Protein AF-0000000087423334 (afdb_homodimer)

pLDDT: mean 93.79, std 11.27, range [44.75, 98.94]

InterPro domains:
  IPR029069 HotDog domain superfamily [SSF54637] (10-144)
  IPR050563 4-hydroxybenzoyl-CoA thioesterase [PTHR31793] (16-144)

Solvent-accessible surface area (backbone atoms only — not comparable to full-atom values): 15686 Å² total; per-residue (Å²): 130,73,49,48,60,64,66,72,40,65,88,28,75,32,71,41,75,44,73,51,54,69,84,48,38,43,98,84,67,24,49,36,75,50,54,55,48,51,50,46,49,54,21,45,50,54,42,26,50,76,34,66,50,60,39,50,90,74,29,87,81,39,50,23,74,42,74,41,30,40,38,39,39,55,70,47,88,48,50,68,80,33,44,34,39,25,23,25,38,75,78,45,53,59,65,37,33,35,30,36,38,30,39,34,27,30,53,78,75,26,43,71,27,31,41,30,41,34,39,32,30,26,29,24,65,80,77,67,42,76,32,65,51,49,66,67,45,54,51,35,46,26,60,62,67,70,48,81,68,120,130,71,47,49,59,64,66,74,39,62,90,27,76,32,73,39,76,44,73,50,54,68,84,48,38,43,98,84,66,23,50,37,76,50,55,55,47,51,52,45,48,54,19,46,50,53,42,24,50,75,35,67,48,60,35,62,87,75,31,86,82,40,50,23,75,42,74,43,30,39,38,38,40,54,70,47,88,48,49,65,82,33,44,35,37,25,25,25,38,76,79,45,52,60,65,37,32,35,30,35,39,31,37,36,27,31,53,79,75,26,44,70,26,30,42,30,40,34,38,34,30,26,28,24,66,81,78,68,42,78,31,66,51,50,66,67,45,53,53,35,46,26,60,62,68,71,47,82,68,120

Radius of gyration: 20.2 Å; Cα contacts (8 Å, |Δi|>4): 647; chains: 2; bounding box: 57×52×42 Å

Foldseek 3Di:
DLAALCRQQVQFLFKDKDWDDQVQADPVQFRDPVVVVVRVVVRVCRLCVQLVQNPVPDDVQLKHKDWPDKDKDFDATHHPGWMKMKGWAWDADDFFKTKIKIWIAIRVVSHTGMIMMIIMGIARNVVGGTGGDDPSSQVSRCVSNVHHHD/DLAALCRQQVQFLFKDKDWDDQVQADPVQFRDPVVVVVRVVVRVCRLCVQLVQVPVPPDVQLKHKDWPDKDKDFDATHHPGWMKMKGWAWDADDFFKTKIKIWIGIRVVSHTGMIMMIIMGIARNVVGGTGGDDPSSQVSRCVSNVHHHD

Nearest PDB structures (foldseek):
  5v10-assembly1_B-2  TM=8.916E-01  e=1.795E-11  Pseudomonas aeruginosa PAO1
  5v10-assembly1_A-2  TM=8.909E-01  e=4.169E-11  Pseudomonas aeruginosa PAO1
  5vpj-assembly2_H  TM=8.786E-01  e=1.994E-10  Actinomadura verrucosospora
  5vpj-assembly2_G  TM=8.758E-01  e=4.106E-10  Actinomadura verrucosospora
  5vpj-assembly2_E  TM=8.549E-01  e=4.106E-10  Actinomadura verrucosospora

Organism: Persicimonas caeni (NCBI:txid2292766)

Secondary structure (DSSP, 8-state):
-PPPHHHHTTT-SEEEEEEPPGGGB-TTSSB-HHHHHHHHHHHHHHHHHHHT--TTTT-TTSEEEEEEEEEEEE-S---SS-EEEEEEEEEEE-SSEEEEEEEEEETTTTEEEEEEEEEEEEEETTTTEE-PPPHHHHHHHHHHHTS---/-PPPHHHHTTT-SEEEEEEPPGGGB-TTSSB-HHHHHHHHHHHHHHHHHHHT----S--TTSEEEEEEEEEEEE-S---SS-EEEEEEEEEEE-SSEEEEEEEEEETTTTEEEEEEEEEEEEEETTTTEE-PPPHHHHHHHHHHHTS---

Sequence (300 aa):
MTDTLQELLADYPVTATFPIAWGDMDAFQHVNNTRYFRYFEDARIAYFDEAGISGVSGMPSGIGPILASTSCRFKAPLTFPDTIAVGARVIELGEDRFTVEHAVASEKLGRIAAIGQALVVSFDYSAQTKAPVPDAWRQAIEKMEGRTFGMTDTLQELLADYPVTATFPIAWGDMDAFQHVNNTRYFRYFEDARIAYFDEAGISGVSGMPSGIGPILASTSCRFKAPLTFPDTIAVGARVIELGEDRFTVEHAVASEKLGRIAAIGQALVVSFDYSAQTKAPVPDAWRQAIEKMEGRTFG

Structure (mmCIF, N/CA/C/O backbone):
data_AF-0000000087423334-model_v1
#
loop_
_entity.id
_entity.type
_entity.pdbx_description
1 polymer 'Acyl-CoA thioesterase'
#
loop_
_atom_site.group_PDB
_atom_site.id
_atom_site.type_symbol
_atom_site.label_atom_id
_atom_site.label_alt_id
_atom_site.label_comp_id
_atom_site.label_asym_id
_atom_site.label_entity_id
_atom_site.label_seq_id
_atom_site.pdbx_PDB_ins_code
_atom_site.Cartn_x
_atom_site.Cartn_y
_atom_site.Cartn_z
_atom_site.occupancy
_atom_site.B_iso_or_equiv
_atom_site.auth_seq_id
_atom_site.auth_comp_id
_atom_site.auth_asym_id
_atom_site.auth_atom_id
_atom_site.pdbx_PDB_model_num
ATOM 1 N N . MET A 1 1 ? 29.5 -11.047 -5.172 1 45.06 1 MET A N 1
ATOM 2 C CA . MET A 1 1 ? 28.734 -11.484 -6.336 1 45.06 1 MET A CA 1
ATOM 3 C C . MET A 1 1 ? 27.281 -11.039 -6.227 1 45.06 1 MET A C 1
ATOM 5 O O . MET A 1 1 ? 26.625 -11.312 -5.227 1 45.06 1 MET A O 1
ATOM 9 N N . THR A 1 2 ? 26.781 -9.953 -6.961 1 62.78 2 THR A N 1
ATOM 10 C CA . THR A 1 2 ? 25.391 -9.523 -6.895 1 62.78 2 THR A CA 1
ATOM 11 C C . THR A 1 2 ? 24.453 -10.672 -7.266 1 62.78 2 THR A C 1
ATOM 13 O O . THR A 1 2 ? 24.656 -11.344 -8.273 1 62.78 2 THR A O 1
ATOM 16 N N . ASP A 1 3 ? 23.625 -11.086 -6.273 1 80.56 3 ASP A N 1
ATOM 17 C CA . ASP A 1 3 ? 22.703 -12.195 -6.531 1 80.56 3 ASP A CA 1
ATOM 18 C C . ASP A 1 3 ? 21.844 -11.922 -7.758 1 80.56 3 ASP A C 1
ATOM 20 O O . ASP A 1 3 ? 21.406 -10.789 -7.977 1 80.56 3 ASP A O 1
ATOM 24 N N . THR A 1 4 ? 21.766 -12.875 -8.633 1 90.5 4 THR A N 1
ATOM 25 C CA . THR A 1 4 ? 20.844 -12.766 -9.75 1 90.5 4 THR A CA 1
ATOM 26 C C . THR A 1 4 ? 19.406 -12.672 -9.25 1 90.5 4 THR A C 1
ATOM 28 O O . THR A 1 4 ? 19.125 -13 -8.094 1 90.5 4 THR A O 1
ATOM 31 N N . LEU A 1 5 ? 18.547 -12.078 -10.07 1 94.19 5 LEU A N 1
ATOM 32 C CA . LEU A 1 5 ? 17.141 -12.023 -9.75 1 94.19 5 LEU A CA 1
ATOM 33 C C . LEU A 1 5 ? 16.594 -13.406 -9.398 1 94.19 5 LEU A C 1
ATOM 35 O O . LEU A 1 5 ? 15.781 -13.547 -8.484 1 94.19 5 LEU A O 1
ATOM 39 N N . GLN A 1 6 ? 17.062 -14.398 -10.188 1 93.25 6 GLN A N 1
ATOM 40 C CA . GLN A 1 6 ? 16.625 -15.773 -9.977 1 93.25 6 GLN A CA 1
ATOM 41 C C . GLN A 1 6 ? 17.031 -16.281 -8.594 1 93.25 6 GLN A C 1
ATOM 43 O O . GLN A 1 6 ? 16.234 -16.922 -7.906 1 93.25 6 GLN A O 1
ATOM 48 N N . GLU A 1 7 ? 18.188 -15.992 -8.234 1 96.25 7 GLU A N 1
ATOM 49 C CA . GLU A 1 7 ? 18.688 -16.422 -6.93 1 96.25 7 GLU A CA 1
ATOM 50 C C . GLU A 1 7 ? 17.938 -15.703 -5.801 1 96.25 7 GLU A C 1
ATOM 52 O O . GLU A 1 7 ? 17.609 -16.328 -4.789 1 96.25 7 GLU A O 1
ATOM 57 N N . LEU A 1 8 ? 17.688 -14.445 -5.973 1 97.44 8 LEU A N 1
ATOM 58 C CA . LEU A 1 8 ? 17.047 -13.625 -4.953 1 97.44 8 LEU A CA 1
ATOM 59 C C . LEU A 1 8 ? 15.609 -14.07 -4.727 1 97.44 8 LEU A C 1
ATOM 61 O O . LEU A 1 8 ? 15.07 -13.914 -3.627 1 97.44 8 LEU A O 1
ATOM 65 N N . LEU A 1 9 ? 15 -14.633 -5.758 1 98.56 9 LEU A N 1
ATOM 66 C CA . LEU A 1 9 ? 13.586 -15 -5.684 1 98.56 9 LEU A CA 1
ATOM 67 C C . LEU A 1 9 ? 13.414 -16.5 -5.844 1 98.56 9 LEU A C 1
ATOM 69 O O . LEU A 1 9 ? 12.383 -16.969 -6.344 1 98.56 9 LEU A O 1
ATOM 73 N N . ALA A 1 10 ? 14.383 -17.266 -5.426 1 97.88 10 ALA A N 1
ATOM 74 C CA . ALA A 1 10 ? 14.406 -18.719 -5.629 1 97.88 10 ALA A CA 1
ATOM 75 C C . ALA A 1 10 ? 13.258 -19.391 -4.883 1 97.88 10 ALA A C 1
ATOM 77 O O . ALA A 1 10 ? 12.766 -20.438 -5.297 1 97.88 10 ALA A O 1
ATOM 78 N N . ASP A 1 11 ? 12.789 -18.766 -3.801 1 98.06 11 ASP A N 1
ATOM 79 C CA . ASP A 1 11 ? 11.781 -19.375 -2.945 1 98.06 11 ASP A CA 1
ATOM 80 C C . ASP A 1 11 ? 10.375 -18.953 -3.355 1 98.06 11 ASP A C 1
ATOM 82 O O . ASP A 1 11 ? 9.398 -19.312 -2.697 1 98.06 11 ASP A O 1
ATOM 86 N N . TYR A 1 12 ? 10.273 -18.234 -4.383 1 98.75 12 TYR A N 1
ATOM 87 C CA . TYR A 1 12 ? 8.977 -17.766 -4.871 1 98.75 12 TYR A CA 1
ATOM 88 C C . TYR A 1 12 ? 8.539 -18.562 -6.098 1 98.75 12 TYR A C 1
ATOM 90 O O . TYR A 1 12 ? 9.188 -18.5 -7.145 1 98.75 12 TYR A O 1
ATOM 98 N N . PRO A 1 13 ? 7.438 -19.203 -6.012 1 98.75 13 PRO A N 1
ATOM 99 C CA . PRO A 1 13 ? 7.02 -20.062 -7.125 1 98.75 13 PRO A CA 1
ATOM 100 C C . PRO A 1 13 ? 6.555 -19.266 -8.336 1 98.75 13 PRO A C 1
ATOM 102 O O . PRO A 1 13 ? 6.5 -19.797 -9.453 1 98.75 13 PRO A O 1
ATOM 105 N N . VAL A 1 14 ? 6.113 -18.016 -8.18 1 98.62 14 VAL A N 1
ATOM 106 C CA . VAL A 1 14 ? 5.699 -17.156 -9.281 1 98.62 14 VAL A CA 1
ATOM 107 C C . VAL A 1 14 ? 6.5 -15.852 -9.25 1 98.62 14 VAL A C 1
ATOM 109 O O . VAL A 1 14 ? 6.699 -15.266 -8.18 1 98.62 14 VAL A O 1
ATOM 112 N N . THR A 1 15 ? 6.984 -15.453 -10.383 1 98.69 15 THR A N 1
ATOM 113 C CA . THR A 1 15 ? 7.695 -14.188 -10.523 1 98.69 15 THR A CA 1
ATOM 114 C C . THR A 1 15 ? 7.223 -13.438 -11.766 1 98.69 15 THR A C 1
ATOM 116 O O . THR A 1 15 ? 6.816 -14.047 -12.75 1 98.69 15 THR A O 1
ATOM 119 N N . ALA A 1 16 ? 7.148 -12.18 -11.672 1 98.38 16 ALA A N 1
ATOM 120 C CA . ALA A 1 16 ? 6.902 -11.273 -12.789 1 98.38 16 ALA A CA 1
ATOM 121 C C . ALA A 1 16 ? 8.031 -10.258 -12.938 1 98.38 16 ALA A C 1
ATOM 123 O O . ALA A 1 16 ? 8.492 -9.68 -11.945 1 98.38 16 ALA A O 1
ATOM 124 N N . THR A 1 17 ? 8.469 -10 -14.156 1 98.19 17 THR A N 1
ATOM 125 C CA . THR A 1 17 ? 9.594 -9.109 -14.406 1 98.19 17 THR A CA 1
ATOM 126 C C . THR A 1 17 ? 9.148 -7.867 -15.172 1 98.19 17 THR A C 1
ATOM 128 O O . THR A 1 17 ? 8.328 -7.961 -16.094 1 98.19 17 THR A O 1
ATOM 131 N N . PHE A 1 18 ? 9.68 -6.742 -14.727 1 96.81 18 PHE A N 1
ATOM 132 C CA . PHE A 1 18 ? 9.289 -5.445 -15.258 1 96.81 18 PHE A CA 1
ATOM 133 C C . PHE A 1 18 ? 10.508 -4.555 -15.477 1 96.81 18 PHE A C 1
ATOM 135 O O . PHE A 1 18 ? 11.398 -4.496 -14.625 1 96.81 18 PHE A O 1
ATOM 142 N N . PRO A 1 19 ? 10.578 -3.822 -16.625 1 98.06 19 PRO A N 1
ATOM 143 C CA . PRO A 1 19 ? 11.461 -2.652 -16.609 1 98.06 19 PRO A CA 1
ATOM 144 C C . PRO A 1 19 ? 10.883 -1.487 -15.805 1 98.06 19 PRO A C 1
ATOM 146 O O . PRO A 1 19 ? 9.672 -1.264 -15.82 1 98.06 19 PRO A O 1
ATOM 149 N N . ILE A 1 20 ? 11.727 -0.744 -15.117 1 98.25 20 ILE A N 1
ATOM 150 C CA . ILE A 1 20 ? 11.266 0.473 -14.453 1 98.25 20 ILE A CA 1
ATOM 151 C C . ILE A 1 20 ? 11.055 1.575 -15.492 1 98.25 20 ILE A C 1
ATOM 153 O O . ILE A 1 20 ? 11.914 1.812 -16.344 1 98.25 20 ILE A O 1
ATOM 157 N N . ALA A 1 21 ? 9.938 2.17 -15.438 1 97.94 21 ALA A N 1
ATOM 158 C CA . ALA A 1 21 ? 9.656 3.314 -16.297 1 97.94 21 ALA A CA 1
ATOM 159 C C . ALA A 1 21 ? 10.18 4.609 -15.688 1 97.94 21 ALA A C 1
ATOM 161 O O . ALA A 1 21 ? 10.031 4.84 -14.484 1 97.94 21 ALA A O 1
ATOM 162 N N . TRP A 1 22 ? 10.711 5.445 -16.516 1 97.25 22 TRP A N 1
ATOM 163 C CA . TRP A 1 22 ? 11.219 6.734 -16.047 1 97.25 22 TRP A CA 1
ATOM 164 C C . TRP A 1 22 ? 10.117 7.531 -15.352 1 97.25 22 TRP A C 1
ATOM 166 O O . TRP A 1 22 ? 10.359 8.164 -14.32 1 97.25 22 TRP A O 1
ATOM 176 N N . GLY A 1 23 ? 8.906 7.484 -15.789 1 97.06 23 GLY A N 1
ATOM 177 C CA . GLY A 1 23 ? 7.77 8.234 -15.281 1 97.06 23 GLY A CA 1
ATOM 178 C C . GLY A 1 23 ? 7.285 7.746 -13.93 1 97.06 23 GLY A C 1
ATOM 179 O O . GLY A 1 23 ? 6.461 8.398 -13.289 1 97.06 23 GLY A O 1
ATOM 180 N N . ASP A 1 24 ? 7.824 6.617 -13.5 1 97.31 24 ASP A N 1
ATOM 181 C CA . ASP A 1 24 ? 7.434 6.086 -12.203 1 97.31 24 ASP A CA 1
ATOM 182 C C . ASP A 1 24 ? 8.211 6.762 -11.078 1 97.31 24 ASP A C 1
ATOM 184 O O . ASP A 1 24 ? 7.875 6.602 -9.898 1 97.31 24 ASP A O 1
ATOM 188 N N . MET A 1 25 ? 9.281 7.465 -11.43 1 97.19 25 MET A N 1
ATOM 189 C CA . MET A 1 25 ? 10.07 8.172 -10.43 1 97.19 25 MET A CA 1
ATOM 190 C C . MET A 1 25 ? 9.391 9.469 -10.008 1 97.19 25 MET A C 1
ATOM 192 O O . MET A 1 25 ? 8.75 10.133 -10.828 1 97.19 25 MET A O 1
ATOM 196 N N . ASP A 1 26 ? 9.516 9.828 -8.773 1 94.88 26 ASP A N 1
ATOM 197 C CA . ASP A 1 26 ? 8.859 11.031 -8.281 1 94.88 26 ASP A CA 1
ATOM 198 C C . ASP A 1 26 ? 9.875 12.133 -7.984 1 94.88 26 ASP A C 1
ATOM 200 O O . ASP A 1 26 ? 11.016 12.07 -8.453 1 94.88 26 ASP A O 1
ATOM 204 N N . ALA A 1 27 ? 9.492 13.195 -7.309 1 88 27 ALA A N 1
ATOM 205 C CA . ALA A 1 27 ? 10.289 14.398 -7.086 1 88 27 ALA A CA 1
ATOM 206 C C . ALA A 1 27 ? 11.539 14.086 -6.273 1 88 27 ALA A C 1
ATOM 208 O O . ALA A 1 27 ? 12.484 14.875 -6.25 1 88 27 ALA A O 1
ATOM 209 N N . PHE A 1 28 ? 11.531 12.852 -5.594 1 86.62 28 PHE A N 1
ATOM 210 C CA . PHE A 1 28 ? 12.711 12.477 -4.816 1 86.62 28 PHE A CA 1
ATOM 211 C C . PHE A 1 28 ? 13.656 11.633 -5.648 1 86.62 28 PHE A C 1
ATOM 213 O O . PHE A 1 28 ? 14.617 11.062 -5.121 1 86.62 28 PHE A O 1
ATOM 220 N N . GLN A 1 29 ? 13.312 11.461 -6.922 1 92.06 29 GLN A N 1
ATOM 221 C CA . GLN A 1 29 ? 14.164 10.82 -7.922 1 92.06 29 GLN A CA 1
ATOM 222 C C . GLN A 1 29 ? 14.266 9.32 -7.676 1 92.06 29 GLN A C 1
ATOM 224 O O . GLN A 1 29 ? 15.305 8.711 -7.934 1 92.06 29 GLN A O 1
ATOM 229 N N . HIS A 1 30 ? 13.266 8.75 -7.059 1 96.94 30 HIS A N 1
ATOM 230 C CA . HIS A 1 30 ? 13.078 7.309 -6.895 1 96.94 30 HIS A CA 1
ATOM 231 C C . HIS A 1 30 ? 11.711 6.867 -7.398 1 96.94 30 HIS A C 1
ATOM 233 O O . HIS A 1 30 ? 10.812 7.695 -7.574 1 96.94 30 HIS A O 1
ATOM 239 N N . VAL A 1 31 ? 11.617 5.578 -7.664 1 98.25 31 VAL A N 1
ATOM 240 C CA . VAL A 1 31 ? 10.289 5.043 -7.945 1 98.25 31 VAL A CA 1
ATOM 241 C C . VAL A 1 31 ? 9.344 5.383 -6.793 1 98.25 31 VAL A C 1
ATOM 243 O O . VAL A 1 31 ? 9.664 5.152 -5.629 1 98.25 31 VAL A O 1
ATOM 246 N N . ASN A 1 32 ? 8.219 5.988 -7.137 1 98.19 32 ASN A N 1
ATOM 247 C CA . ASN A 1 32 ? 7.23 6.355 -6.129 1 98.19 32 ASN A CA 1
ATOM 248 C C . ASN A 1 32 ? 6.719 5.133 -5.379 1 98.19 32 ASN A C 1
ATOM 250 O O . ASN A 1 32 ? 6.484 4.082 -5.977 1 98.19 32 ASN A O 1
ATOM 254 N N . ASN A 1 33 ? 6.5 5.297 -4.117 1 97.88 33 ASN A N 1
ATOM 255 C CA . ASN A 1 33 ? 6.109 4.195 -3.244 1 97.88 33 ASN A CA 1
ATOM 256 C C . ASN A 1 33 ? 4.832 3.518 -3.732 1 97.88 33 ASN A C 1
ATOM 258 O O . ASN A 1 33 ? 4.637 2.32 -3.52 1 97.88 33 ASN A O 1
ATOM 262 N N . THR A 1 34 ? 3.908 4.242 -4.316 1 98.19 34 THR A N 1
ATOM 263 C CA . THR A 1 34 ? 2.629 3.686 -4.746 1 98.19 34 THR A CA 1
ATOM 264 C C . THR A 1 34 ? 2.834 2.66 -5.859 1 98.19 34 THR A C 1
ATOM 266 O O . THR A 1 34 ? 2.025 1.744 -6.02 1 98.19 34 THR A O 1
ATOM 269 N N . ARG A 1 35 ? 3.895 2.785 -6.629 1 98.38 35 ARG A N 1
ATOM 270 C CA . ARG A 1 35 ? 4.148 1.915 -7.773 1 98.38 35 ARG A CA 1
ATOM 271 C C . ARG A 1 35 ? 4.449 0.489 -7.32 1 98.38 35 ARG A C 1
ATOM 273 O O . ARG A 1 35 ? 4.156 -0.469 -8.039 1 98.38 35 ARG A O 1
ATOM 280 N N . TYR A 1 36 ? 5.004 0.323 -6.164 1 98.81 36 TYR A N 1
ATOM 281 C CA . TYR A 1 36 ? 5.332 -0.996 -5.637 1 98.81 36 TYR A CA 1
ATOM 282 C C . TYR A 1 36 ? 4.078 -1.855 -5.5 1 98.81 36 TYR A C 1
ATOM 284 O O . TYR A 1 36 ? 4.129 -3.07 -5.711 1 98.81 36 TYR A O 1
ATOM 292 N N . PHE A 1 37 ? 2.977 -1.23 -5.184 1 98.75 37 PHE A N 1
ATOM 293 C CA . PHE A 1 37 ? 1.74 -1.984 -5.016 1 98.75 37 PHE A CA 1
ATOM 294 C C . PHE A 1 37 ? 1.192 -2.438 -6.363 1 98.75 37 PHE A C 1
ATOM 296 O O . PHE A 1 37 ? 0.527 -3.471 -6.453 1 98.75 37 PHE A O 1
ATOM 303 N N . ARG A 1 38 ? 1.464 -1.662 -7.391 1 98 38 ARG A N 1
ATOM 304 C CA . ARG A 1 38 ? 1.135 -2.139 -8.727 1 98 38 ARG A CA 1
ATOM 305 C C . ARG A 1 38 ? 1.97 -3.359 -9.094 1 98 38 ARG A C 1
ATOM 307 O O . ARG A 1 38 ? 1.455 -4.32 -9.68 1 98 38 ARG A O 1
ATOM 314 N N . TYR A 1 39 ? 3.256 -3.33 -8.742 1 98.69 39 TYR A N 1
ATOM 315 C CA . TYR A 1 39 ? 4.109 -4.492 -8.953 1 98.69 39 TYR A CA 1
ATOM 316 C C . TYR A 1 39 ? 3.572 -5.707 -8.211 1 98.69 39 TYR A C 1
ATOM 318 O O . TYR A 1 39 ? 3.49 -6.805 -8.773 1 98.69 39 TYR A O 1
ATOM 326 N N . PHE A 1 40 ? 3.201 -5.52 -6.945 1 98.75 40 PHE A N 1
ATOM 327 C CA . PHE A 1 40 ? 2.635 -6.598 -6.141 1 98.75 40 PHE A CA 1
ATOM 328 C C . PHE A 1 40 ? 1.382 -7.164 -6.797 1 98.75 40 PHE A C 1
ATOM 330 O O . PHE A 1 40 ? 1.214 -8.383 -6.879 1 98.75 40 PHE A O 1
ATOM 337 N N . GLU A 1 41 ? 0.494 -6.25 -7.215 1 97.88 41 GLU A N 1
ATOM 338 C CA . GLU A 1 41 ? -0.751 -6.672 -7.848 1 97.88 41 GLU A CA 1
ATOM 339 C C . GLU A 1 41 ? -0.479 -7.543 -9.07 1 97.88 41 GLU A C 1
ATOM 341 O O . GLU A 1 41 ? -1.079 -8.609 -9.234 1 97.88 41 GLU A O 1
ATOM 346 N N . ASP A 1 42 ? 0.402 -7.137 -9.906 1 97.25 42 ASP A N 1
ATOM 347 C CA . ASP A 1 42 ? 0.7 -7.883 -11.125 1 97.25 42 ASP A CA 1
ATOM 348 C C . ASP A 1 42 ? 1.241 -9.273 -10.797 1 97.25 42 ASP A C 1
ATOM 350 O O . ASP A 1 42 ? 0.841 -10.266 -11.414 1 97.25 42 ASP A O 1
ATOM 354 N N . ALA A 1 43 ? 2.141 -9.336 -9.812 1 98.25 43 ALA A N 1
ATOM 355 C CA . ALA A 1 43 ? 2.689 -10.625 -9.391 1 98.25 43 ALA A CA 1
ATOM 356 C C . ALA A 1 43 ? 1.608 -11.5 -8.773 1 98.25 43 ALA A C 1
ATOM 358 O O . ALA A 1 43 ? 1.556 -12.703 -9.023 1 98.25 43 ALA A O 1
ATOM 359 N N . ARG A 1 44 ? 0.785 -10.914 -7.945 1 97.69 44 ARG A N 1
ATOM 360 C CA . ARG A 1 44 ? -0.286 -11.648 -7.281 1 97.69 44 ARG A CA 1
ATOM 361 C C . ARG A 1 44 ? -1.291 -12.188 -8.297 1 97.69 44 ARG A C 1
ATOM 363 O O . ARG A 1 44 ? -1.747 -13.328 -8.18 1 97.69 44 ARG A O 1
ATOM 370 N N . ILE A 1 45 ? -1.657 -11.328 -9.289 1 95.38 45 ILE A N 1
ATOM 371 C CA . ILE A 1 45 ? -2.586 -11.758 -10.328 1 95.38 45 ILE A CA 1
ATOM 372 C C . ILE A 1 45 ? -1.974 -12.914 -11.117 1 95.38 45 ILE A C 1
ATOM 374 O O . ILE A 1 45 ? -2.664 -13.883 -11.445 1 95.38 45 ILE A O 1
ATOM 378 N N . ALA A 1 46 ? -0.702 -12.875 -11.438 1 96.69 46 ALA A N 1
ATOM 379 C CA . ALA A 1 46 ? -0.018 -13.984 -12.086 1 96.69 46 ALA A CA 1
ATOM 380 C C . ALA A 1 46 ? -0.105 -15.258 -11.242 1 96.69 46 ALA A C 1
ATOM 382 O O . ALA A 1 46 ? -0.353 -16.344 -11.766 1 96.69 46 ALA A O 1
ATOM 383 N N . TYR A 1 47 ? 0.115 -15.148 -9.961 1 97.81 47 TYR A N 1
ATOM 384 C CA . TYR A 1 47 ? -0.009 -16.281 -9.047 1 97.81 47 TYR A CA 1
ATOM 385 C C . TYR A 1 47 ? -1.42 -16.859 -9.078 1 97.81 47 TYR A C 1
ATOM 387 O O . TYR A 1 47 ? -1.598 -18.062 -9.172 1 97.81 47 TYR A O 1
ATOM 395 N N . PHE A 1 48 ? -2.381 -15.953 -8.984 1 96.12 48 PHE A N 1
ATOM 396 C CA . PHE A 1 48 ? -3.777 -16.375 -9 1 96.12 48 PHE A CA 1
ATOM 397 C C . PHE A 1 48 ? -4.109 -17.109 -10.289 1 96.12 48 PHE A C 1
ATOM 399 O O . PHE A 1 48 ? -4.828 -18.109 -10.266 1 96.12 48 PHE A O 1
ATOM 406 N N . ASP A 1 49 ? -3.641 -16.578 -11.359 1 94 49 ASP A N 1
ATOM 407 C CA . ASP A 1 49 ? -3.877 -17.219 -12.648 1 94 49 ASP A CA 1
ATOM 408 C C . ASP A 1 49 ? -3.34 -18.641 -12.656 1 94 49 ASP A C 1
ATOM 410 O O . ASP A 1 49 ? -4.051 -19.578 -13.039 1 94 49 ASP A O 1
ATOM 414 N N . GLU A 1 50 ? -2.174 -18.828 -12.188 1 95 50 GLU A N 1
ATOM 415 C CA . GLU A 1 50 ? -1.554 -20.141 -12.148 1 95 50 GLU A CA 1
ATOM 416 C C . GLU A 1 50 ? -2.293 -21.078 -11.195 1 95 50 GLU A C 1
ATOM 418 O O . GLU A 1 50 ? -2.369 -22.281 -11.43 1 95 50 GLU A O 1
ATOM 423 N N . ALA A 1 51 ? -2.803 -20.516 -10.164 1 95.19 51 ALA A N 1
ATOM 424 C CA . ALA A 1 51 ? -3.477 -21.312 -9.141 1 95.19 51 ALA A CA 1
ATOM 425 C C . ALA A 1 51 ? -4.941 -21.547 -9.5 1 95.19 51 ALA A C 1
ATOM 427 O O . ALA A 1 51 ? -5.664 -22.234 -8.773 1 95.19 51 ALA A O 1
ATOM 428 N N . GLY A 1 52 ? -5.383 -20.875 -10.523 1 91.25 52 GLY A N 1
ATOM 429 C CA . GLY A 1 52 ? -6.785 -21 -10.891 1 91.25 52 GLY A CA 1
ATOM 430 C C . GLY A 1 52 ? -7.715 -20.203 -10 1 91.25 52 GLY A C 1
ATOM 431 O O . GLY A 1 52 ? -8.875 -20.578 -9.812 1 91.25 52 GLY A O 1
ATOM 432 N N . ILE A 1 53 ? -7.191 -19.234 -9.227 1 89.62 53 ILE A N 1
ATOM 433 C CA . ILE A 1 53 ? -7.969 -18.375 -8.344 1 89.62 53 ILE A CA 1
ATOM 434 C C . ILE A 1 53 ? -8.562 -17.219 -9.141 1 89.62 53 ILE A C 1
ATOM 436 O O . ILE A 1 53 ? -9.609 -16.672 -8.773 1 89.62 53 ILE A O 1
ATOM 440 N N . SER A 1 54 ? -7.887 -16.75 -10.281 1 67.44 54 SER A N 1
ATOM 441 C CA . SER A 1 54 ? -8.219 -15.57 -11.07 1 67.44 54 SER A CA 1
ATOM 442 C C . SER A 1 54 ? -9.703 -15.531 -11.406 1 67.44 54 SER A C 1
ATOM 444 O O . SER A 1 54 ? -10.172 -14.602 -12.078 1 67.44 54 SER A O 1
ATOM 446 N N . GLY A 1 55 ? -10.531 -16.578 -11.148 1 55.78 55 GLY A N 1
ATOM 447 C CA . GLY A 1 55 ? -11.883 -16.547 -11.68 1 55.78 55 GLY A CA 1
ATOM 448 C C . GLY A 1 55 ? -12.734 -15.445 -11.094 1 55.78 55 GLY A C 1
ATOM 449 O O . GLY A 1 55 ? -13.727 -15.711 -10.406 1 55.78 55 GLY A O 1
ATOM 450 N N . VAL A 1 56 ? -12.148 -14.398 -10.578 1 48 56 VAL A N 1
ATOM 451 C CA . VAL A 1 56 ? -13.047 -13.391 -10.023 1 48 56 VAL A CA 1
ATOM 452 C C . VAL A 1 56 ? -14.414 -13.484 -10.695 1 48 56 VAL A C 1
ATOM 454 O O . VAL A 1 56 ? -15.445 -13.508 -10.023 1 48 56 VAL A O 1
ATOM 457 N N . SER A 1 57 ? -14.422 -12.766 -11.914 1 45.59 57 SER A N 1
ATOM 458 C CA . SER A 1 57 ? -15.719 -12.523 -12.547 1 45.59 57 SER A CA 1
ATOM 459 C C . SER A 1 57 ? -16.609 -13.766 -12.469 1 45.59 57 SER A C 1
ATOM 461 O O . SER A 1 57 ? -17.797 -13.664 -12.164 1 45.59 57 SER A O 1
ATOM 463 N N . GLY A 1 58 ? -16.328 -14.836 -13.211 1 46.09 58 GLY A N 1
ATOM 464 C CA . GLY A 1 58 ? -17.188 -15.906 -13.68 1 46.09 58 GLY A CA 1
ATOM 465 C C . GLY A 1 58 ? -17.016 -17.203 -12.906 1 46.09 58 GLY A C 1
ATOM 466 O O . GLY A 1 58 ? -17.203 -18.281 -13.453 1 46.09 58 GLY A O 1
ATOM 467 N N . MET A 1 59 ? -16.484 -17.016 -11.617 1 53.38 59 MET A N 1
ATOM 468 C CA . MET A 1 59 ? -16.312 -18.359 -11.078 1 53.38 59 MET A CA 1
ATOM 469 C C . MET A 1 59 ? -17.656 -19.047 -10.883 1 53.38 59 MET A C 1
ATOM 471 O O . MET A 1 59 ? -18.594 -18.438 -10.352 1 53.38 59 MET A O 1
ATOM 475 N N . PRO A 1 60 ? -17.75 -20.094 -11.445 1 55.09 60 PRO A N 1
ATOM 476 C CA . PRO A 1 60 ? -18.984 -20.859 -11.289 1 55.09 60 PRO A CA 1
ATOM 477 C C . PRO A 1 60 ? -19.453 -20.938 -9.844 1 55.09 60 PRO A C 1
ATOM 479 O O . PRO A 1 60 ? -20.656 -20.953 -9.578 1 55.09 60 PRO A O 1
ATOM 482 N N . SER A 1 61 ? -18.484 -20.984 -8.859 1 62.53 61 SER A N 1
ATOM 483 C CA . SER A 1 61 ? -18.875 -21.203 -7.469 1 62.53 61 SER A CA 1
ATOM 484 C C . SER A 1 61 ? -19.438 -19.938 -6.84 1 62.53 61 SER A C 1
ATOM 486 O O . SER A 1 61 ? -20.062 -20 -5.777 1 62.53 61 SER A O 1
ATOM 488 N N . GLY A 1 62 ? -19.297 -18.859 -7.57 1 82.62 62 GLY A N 1
ATOM 489 C CA . GLY A 1 62 ? -19.703 -17.609 -6.961 1 82.62 62 GLY A CA 1
ATOM 490 C C . GLY A 1 62 ? -18.719 -17.094 -5.938 1 82.62 62 GLY A C 1
ATOM 491 O O . GLY A 1 62 ? -18.891 -15.992 -5.398 1 82.62 62 GLY A O 1
ATOM 492 N N . ILE A 1 63 ? -17.594 -17.969 -5.625 1 90.31 63 ILE A N 1
ATOM 493 C CA . ILE A 1 63 ? -16.609 -17.578 -4.633 1 90.31 63 ILE A CA 1
ATOM 494 C C . ILE A 1 63 ? -15.406 -16.938 -5.332 1 90.31 63 ILE A C 1
ATOM 496 O O . ILE A 1 63 ? -14.906 -17.469 -6.328 1 90.31 63 ILE A O 1
ATOM 500 N N . GLY A 1 64 ? -14.977 -15.719 -4.914 1 92.25 64 GLY A N 1
ATOM 501 C CA . GLY A 1 64 ? -13.805 -15.016 -5.422 1 92.25 64 GLY A CA 1
ATOM 502 C C . GLY A 1 64 ? -12.961 -14.391 -4.332 1 92.25 64 GLY A C 1
ATOM 503 O O . GLY A 1 64 ? -13.344 -14.398 -3.16 1 92.25 64 GLY A O 1
ATOM 504 N N . PRO A 1 65 ? -11.812 -13.977 -4.719 1 93.94 65 PRO A N 1
ATOM 505 C CA . PRO A 1 65 ? -10.914 -13.344 -3.744 1 93.94 65 PRO A CA 1
ATOM 506 C C . PRO A 1 65 ? -11.211 -11.859 -3.549 1 93.94 65 PRO A C 1
ATOM 508 O O . PRO A 1 65 ? -11.578 -11.172 -4.504 1 93.94 65 PRO A O 1
ATOM 511 N N . ILE A 1 66 ? -11.039 -11.359 -2.367 1 94.25 66 ILE A N 1
ATOM 512 C CA . ILE A 1 66 ? -11.039 -9.945 -2.033 1 94.25 66 ILE A CA 1
ATOM 513 C C . ILE A 1 66 ? -9.789 -9.602 -1.236 1 94.25 66 ILE A C 1
ATOM 515 O O . ILE A 1 66 ? -9.383 -10.352 -0.345 1 94.25 66 ILE A O 1
ATOM 519 N N . LEU A 1 67 ? -9.18 -8.555 -1.654 1 97.5 67 LEU A N 1
ATOM 520 C CA . LEU A 1 67 ? -8.031 -8.07 -0.891 1 97.5 67 LEU A CA 1
ATOM 521 C C . LEU A 1 67 ? -8.492 -7.332 0.362 1 97.5 67 LEU A C 1
ATOM 523 O O . LEU A 1 67 ? -9.117 -6.273 0.269 1 97.5 67 LEU A O 1
ATOM 527 N N . ALA A 1 68 ? -8.164 -7.879 1.527 1 98.5 68 ALA A N 1
ATOM 528 C CA . ALA A 1 68 ? -8.594 -7.281 2.789 1 98.5 68 ALA A CA 1
ATOM 529 C C . ALA A 1 68 ? -7.602 -6.223 3.258 1 98.5 68 ALA A C 1
ATOM 531 O O . ALA A 1 68 ? -7.992 -5.227 3.873 1 98.5 68 ALA A O 1
ATOM 532 N N . SER A 1 69 ? -6.355 -6.465 3.051 1 98.88 69 SER A N 1
ATOM 533 C CA . SER A 1 69 ? -5.305 -5.527 3.424 1 98.88 69 SER A CA 1
ATOM 534 C C . SER A 1 69 ? -4.02 -5.797 2.645 1 98.88 69 SER A C 1
ATOM 536 O O . SER A 1 69 ? -3.834 -6.887 2.102 1 98.88 69 SER A O 1
ATOM 538 N N . THR A 1 70 ? -3.195 -4.836 2.553 1 98.88 70 THR A N 1
ATOM 539 C CA . THR A 1 70 ? -1.865 -4.992 1.975 1 98.88 70 THR A CA 1
ATOM 540 C C . THR A 1 70 ? -0.869 -4.051 2.643 1 98.88 70 THR A C 1
ATOM 542 O O . THR A 1 70 ? -1.264 -3.09 3.305 1 98.88 70 THR A O 1
ATOM 545 N N . SER A 1 71 ? 0.415 -4.355 2.516 1 98.94 71 SER A N 1
ATOM 546 C CA . SER A 1 71 ? 1.476 -3.566 3.133 1 98.94 71 SER A CA 1
ATOM 547 C C . SER A 1 71 ? 2.783 -3.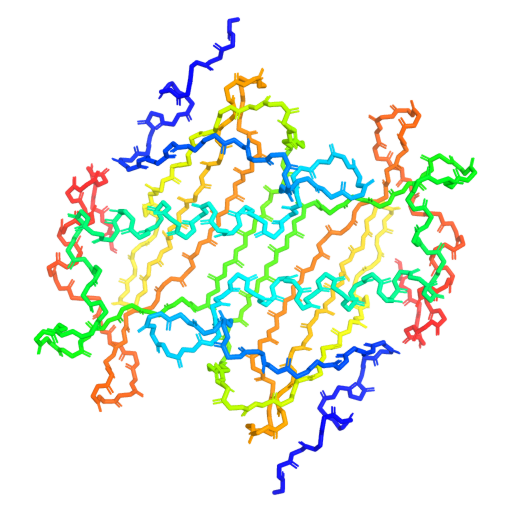695 2.359 1 98.94 71 SER A C 1
ATOM 549 O O . SER A 1 71 ? 2.939 -4.605 1.542 1 98.94 71 SER A O 1
ATOM 551 N N . CYS A 1 72 ? 3.646 -2.801 2.611 1 98.94 72 CYS A N 1
ATOM 552 C CA . CYS A 1 72 ? 4.969 -2.791 1.994 1 98.94 72 CYS A CA 1
ATOM 553 C C . CYS A 1 72 ? 6.012 -2.225 2.949 1 98.94 72 CYS A C 1
ATOM 555 O O . CYS A 1 72 ? 5.797 -1.174 3.557 1 98.94 72 CYS A O 1
ATOM 557 N N . ARG A 1 73 ? 7.062 -2.928 3.172 1 98.94 73 ARG A N 1
ATOM 558 C CA . ARG A 1 73 ? 8.289 -2.424 3.775 1 98.94 73 ARG A CA 1
ATOM 559 C C . ARG A 1 73 ? 9.336 -2.096 2.711 1 98.94 73 ARG A C 1
ATOM 561 O O . ARG A 1 73 ? 9.711 -2.961 1.915 1 98.94 73 ARG A O 1
ATOM 568 N N . PHE A 1 74 ? 9.773 -0.857 2.713 1 98.88 74 PHE A N 1
ATOM 569 C CA . PHE A 1 74 ? 10.75 -0.405 1.734 1 98.88 74 PHE A CA 1
ATOM 570 C C . PHE A 1 74 ? 12.164 -0.559 2.277 1 98.88 74 PHE A C 1
ATOM 572 O O . PHE A 1 74 ? 12.484 -0.04 3.35 1 98.88 74 PHE A O 1
ATOM 579 N N . LYS A 1 75 ? 12.992 -1.226 1.528 1 98.56 75 LYS A N 1
ATOM 580 C CA . LYS A 1 75 ? 14.32 -1.56 2.029 1 98.56 75 LYS A CA 1
ATOM 581 C C . LYS A 1 75 ? 15.398 -0.756 1.307 1 98.56 75 LYS A C 1
ATOM 583 O O . LYS A 1 75 ? 16.438 -0.456 1.882 1 98.56 75 LYS A O 1
ATOM 588 N N . ALA A 1 76 ? 15.227 -0.519 0.027 1 97.75 76 ALA A N 1
ATOM 589 C CA . ALA A 1 76 ? 16.156 0.257 -0.795 1 97.75 76 ALA A CA 1
ATOM 590 C C . ALA A 1 76 ? 15.406 0.992 -1.909 1 97.75 76 ALA A C 1
ATOM 592 O O . ALA A 1 76 ? 14.477 0.448 -2.508 1 97.75 76 ALA A O 1
ATOM 593 N N . PRO A 1 77 ? 15.867 2.197 -2.227 1 97.5 77 PRO A N 1
ATOM 59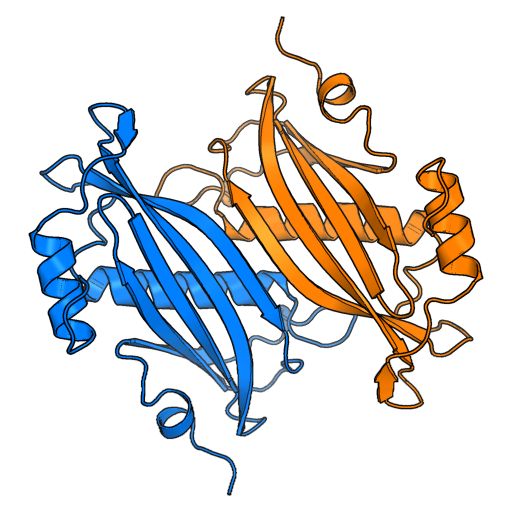4 C CA . PRO A 1 77 ? 15.188 2.941 -3.287 1 97.5 77 PRO A CA 1
ATOM 595 C C . PRO A 1 77 ? 15.453 2.371 -4.68 1 97.5 77 PRO A C 1
ATOM 597 O O . PRO A 1 77 ? 16.578 1.97 -4.977 1 97.5 77 PRO A O 1
ATOM 600 N N . LEU A 1 78 ? 14.43 2.279 -5.512 1 98.44 78 LEU A N 1
ATOM 601 C CA . LEU A 1 78 ? 14.539 1.897 -6.914 1 98.44 78 LEU A CA 1
ATOM 602 C C . LEU A 1 78 ? 14.664 3.127 -7.805 1 98.44 78 LEU A C 1
ATOM 604 O O . LEU A 1 78 ? 14.008 4.145 -7.566 1 98.44 78 LEU A O 1
ATOM 608 N N . THR A 1 79 ? 15.5 3.018 -8.852 1 98.31 79 THR A N 1
ATOM 609 C CA . THR A 1 79 ? 15.68 4.121 -9.781 1 98.31 79 THR A CA 1
ATOM 610 C C . THR A 1 79 ? 15.727 3.613 -11.219 1 98.31 79 THR A C 1
ATOM 612 O O . THR A 1 79 ? 16.078 2.459 -11.469 1 98.31 79 THR A O 1
ATOM 615 N N . PHE A 1 80 ? 15.312 4.496 -12.141 1 98.44 80 PHE A N 1
ATOM 616 C CA . PHE A 1 80 ? 15.492 4.254 -13.562 1 98.44 80 PHE A CA 1
ATOM 617 C C . PHE A 1 80 ? 16.922 4.566 -13.992 1 98.44 80 PHE A C 1
ATOM 619 O O . PHE A 1 80 ? 17.516 5.539 -13.523 1 98.44 80 PHE A O 1
ATOM 626 N N . PRO A 1 81 ? 17.484 3.82 -14.883 1 98 81 PRO A N 1
ATOM 627 C CA . PRO A 1 81 ? 16.938 2.584 -15.445 1 98 81 PRO A CA 1
ATOM 628 C C . PRO A 1 81 ? 17.234 1.362 -14.57 1 98 81 PRO A C 1
ATOM 630 O O . PRO A 1 81 ? 18.25 1.323 -13.875 1 98 81 PRO A O 1
ATOM 633 N N . ASP A 1 82 ? 16.359 0.452 -14.484 1 98.31 82 ASP A N 1
ATOM 634 C CA . ASP A 1 82 ? 16.516 -0.823 -13.789 1 98.31 82 ASP A CA 1
ATOM 635 C C . ASP A 1 82 ? 15.477 -1.838 -14.273 1 98.31 82 ASP A C 1
ATOM 637 O O . ASP A 1 82 ? 14.445 -1.462 -14.836 1 98.31 82 ASP A O 1
ATOM 641 N N . THR A 1 83 ? 15.82 -3.072 -14.211 1 98.5 83 THR A N 1
ATOM 642 C CA . THR A 1 83 ? 14.875 -4.172 -14.32 1 98.5 83 THR A CA 1
ATOM 643 C C . THR A 1 83 ? 14.633 -4.816 -12.961 1 98.5 83 THR A C 1
ATOM 645 O O . THR A 1 83 ? 15.578 -5.094 -12.219 1 98.5 83 THR A O 1
ATOM 648 N N . ILE A 1 84 ? 13.32 -5.023 -12.641 1 98.75 84 ILE A N 1
ATOM 649 C CA . ILE A 1 84 ? 13 -5.66 -11.367 1 98.75 84 ILE A CA 1
ATOM 650 C C . ILE A 1 84 ? 12.195 -6.934 -11.609 1 98.75 84 ILE A C 1
ATOM 652 O O . ILE A 1 84 ? 11.523 -7.062 -12.633 1 98.75 84 ILE A O 1
ATOM 656 N N . ALA A 1 85 ? 12.352 -7.848 -10.711 1 98.88 85 ALA A N 1
ATOM 657 C CA . ALA A 1 85 ? 11.477 -9.016 -10.617 1 98.88 85 ALA A CA 1
ATOM 658 C C . ALA A 1 85 ? 10.727 -9.031 -9.289 1 98.88 85 ALA A C 1
ATOM 660 O O . ALA A 1 85 ? 11.289 -8.711 -8.242 1 98.88 85 ALA A O 1
ATOM 661 N N . VAL A 1 86 ? 9.461 -9.391 -9.367 1 98.94 86 VAL A N 1
ATOM 662 C CA . VAL A 1 86 ? 8.617 -9.445 -8.18 1 98.94 86 VAL A CA 1
ATOM 663 C C . VAL A 1 86 ? 8.117 -10.875 -7.965 1 98.94 86 VAL A C 1
ATOM 665 O O . VAL A 1 86 ? 7.484 -11.453 -8.852 1 98.94 86 VAL A O 1
ATOM 668 N N . GLY A 1 87 ? 8.445 -11.375 -6.777 1 98.94 87 GLY A N 1
ATOM 669 C CA . GLY A 1 87 ? 7.973 -12.695 -6.414 1 98.94 87 GLY A CA 1
ATOM 670 C C . GLY A 1 87 ? 6.672 -12.672 -5.637 1 98.94 87 GLY A C 1
ATOM 671 O O . GLY A 1 87 ? 6.383 -11.711 -4.93 1 98.94 87 GLY A O 1
ATOM 672 N N . ALA A 1 88 ? 5.906 -13.703 -5.785 1 98.88 88 ALA A N 1
ATOM 673 C CA . ALA A 1 88 ? 4.691 -13.938 -5.004 1 98.88 88 ALA A CA 1
ATOM 674 C C . ALA A 1 88 ? 4.656 -15.359 -4.453 1 98.88 88 ALA A C 1
ATOM 676 O O . ALA A 1 88 ? 4.906 -16.328 -5.188 1 98.88 88 ALA A O 1
ATOM 677 N N . ARG A 1 89 ? 4.375 -15.484 -3.201 1 98.88 89 ARG A N 1
ATOM 678 C CA . ARG A 1 89 ? 4.168 -16.781 -2.578 1 98.88 89 ARG A CA 1
ATOM 679 C C . ARG A 1 89 ? 3.146 -16.688 -1.45 1 98.88 89 ARG A C 1
ATOM 681 O O . ARG A 1 89 ? 2.986 -15.641 -0.832 1 98.88 89 ARG A O 1
ATOM 688 N N . VAL A 1 90 ? 2.412 -17.75 -1.222 1 98.88 90 VAL A N 1
ATOM 689 C CA . VAL A 1 90 ? 1.516 -17.828 -0.073 1 98.88 90 VAL A CA 1
ATOM 690 C C . VAL A 1 90 ? 2.291 -18.281 1.161 1 98.88 90 VAL A C 1
ATOM 692 O O . VAL A 1 90 ? 2.998 -19.281 1.119 1 98.88 90 VAL A O 1
ATOM 695 N N . ILE A 1 91 ? 2.119 -17.516 2.258 1 98.88 91 ILE A N 1
ATOM 696 C CA . ILE A 1 91 ? 2.9 -17.844 3.445 1 98.88 91 ILE A CA 1
ATOM 697 C C . ILE A 1 91 ? 1.971 -18.328 4.555 1 98.88 91 ILE A C 1
ATOM 699 O O . ILE A 1 91 ? 2.424 -18.922 5.539 1 98.88 91 ILE A O 1
ATOM 703 N N . GLU A 1 92 ? 0.749 -18.031 4.508 1 98.81 92 GLU A N 1
ATOM 704 C CA . GLU A 1 92 ? -0.3 -18.5 5.41 1 98.81 92 GLU A CA 1
ATOM 705 C C . GLU A 1 92 ? -1.567 -18.875 4.641 1 98.81 92 GLU A C 1
ATOM 707 O O . GLU A 1 92 ? -1.945 -18.172 3.695 1 98.81 92 GLU A O 1
ATOM 712 N N . LEU A 1 93 ? -2.139 -19.922 4.996 1 98.62 93 LEU A N 1
ATOM 713 C CA . LEU A 1 93 ? -3.391 -20.391 4.418 1 98.62 93 LEU A CA 1
ATOM 714 C C . LEU A 1 93 ? -4.355 -20.859 5.508 1 98.62 93 LEU A C 1
ATOM 716 O O . LEU A 1 93 ? -4.125 -21.875 6.152 1 98.62 93 LEU A O 1
ATOM 720 N N . GLY A 1 94 ? -5.359 -20.047 5.746 1 98.19 94 GLY A N 1
ATOM 721 C CA . GLY A 1 94 ? -6.348 -20.328 6.777 1 98.19 94 GLY A CA 1
ATOM 722 C C . GLY A 1 94 ? -7.652 -20.875 6.227 1 98.19 94 GLY A C 1
ATOM 723 O O . GLY A 1 94 ? -7.684 -21.438 5.129 1 98.19 94 GLY A O 1
ATOM 724 N N . GLU A 1 95 ? -8.742 -20.734 7.062 1 98 95 GLU A N 1
ATOM 725 C CA . GLU A 1 95 ? -10.047 -21.281 6.695 1 98 95 GLU A CA 1
ATOM 726 C C . GLU A 1 95 ? -10.695 -20.438 5.594 1 98 95 GLU A C 1
ATOM 728 O O . GLU A 1 95 ? -11.211 -21 4.617 1 98 95 GLU A O 1
ATOM 733 N N . ASP A 1 96 ? -10.641 -19.172 5.758 1 97.94 96 ASP A N 1
ATOM 734 C CA . ASP A 1 96 ? -11.359 -18.328 4.816 1 97.94 96 ASP A CA 1
ATOM 735 C C . ASP A 1 96 ? -10.453 -17.234 4.254 1 97.94 96 ASP A C 1
ATOM 737 O O . ASP A 1 96 ? -10.938 -16.234 3.719 1 97.94 96 ASP A O 1
ATOM 741 N N . ARG A 1 97 ? -9.133 -17.375 4.41 1 98.5 97 ARG A N 1
ATOM 742 C CA . ARG A 1 97 ? -8.195 -16.344 3.977 1 98.5 97 ARG A CA 1
ATOM 743 C C . ARG A 1 97 ? -6.797 -16.938 3.779 1 98.5 97 ARG A C 1
ATOM 745 O O . ARG A 1 97 ? -6.496 -18.016 4.281 1 98.5 97 ARG A O 1
ATOM 752 N N . PHE A 1 98 ? -5.98 -16.203 3.084 1 98.62 98 PHE A N 1
ATOM 753 C CA . PHE A 1 98 ? -4.566 -16.531 2.953 1 98.62 98 PHE A CA 1
ATOM 754 C C . PHE A 1 98 ? -3.73 -15.273 2.748 1 98.62 98 PHE A C 1
ATOM 756 O O . PHE A 1 98 ? -4.246 -14.242 2.309 1 98.62 98 PHE A O 1
ATOM 763 N N . THR A 1 99 ? -2.467 -15.352 3.115 1 98.94 99 THR A N 1
ATOM 764 C CA . THR A 1 99 ? -1.541 -14.234 3.004 1 98.94 99 THR A CA 1
ATOM 765 C C . THR A 1 99 ? -0.527 -14.477 1.89 1 98.94 99 THR A C 1
ATOM 767 O O . THR A 1 99 ? 0.145 -15.508 1.869 1 98.94 99 THR A O 1
ATOM 770 N N . VAL A 1 100 ? -0.435 -13.555 0.985 1 98.88 100 VAL A N 1
ATOM 771 C CA . VAL A 1 100 ? 0.566 -13.578 -0.076 1 98.88 100 VAL A CA 1
ATOM 772 C C . VAL A 1 100 ? 1.721 -12.641 0.282 1 98.88 100 VAL A C 1
ATOM 774 O O . VAL A 1 100 ? 1.504 -11.477 0.613 1 98.88 100 VAL A O 1
ATOM 777 N N . GLU A 1 101 ? 2.904 -13.195 0.259 1 98.94 101 GLU A N 1
ATOM 778 C CA . GLU A 1 101 ? 4.102 -12.375 0.406 1 98.94 101 GLU A CA 1
ATOM 779 C C . GLU A 1 101 ? 4.699 -12.016 -0.954 1 98.94 101 GLU A C 1
ATOM 781 O O . GLU A 1 101 ? 4.773 -12.867 -1.845 1 98.94 101 GLU A O 1
ATOM 786 N N . HIS A 1 102 ? 5.086 -10.773 -1.086 1 98.94 102 HIS A N 1
ATOM 787 C CA . HIS A 1 102 ? 5.766 -10.281 -2.281 1 98.94 102 HIS A CA 1
ATOM 788 C C . HIS A 1 102 ? 7.18 -9.812 -1.958 1 98.94 102 HIS A C 1
ATOM 790 O O . HIS A 1 102 ? 7.426 -9.281 -0.873 1 98.94 102 HIS A O 1
ATOM 796 N N . ALA A 1 103 ? 8.078 -10.008 -2.857 1 98.94 103 ALA A N 1
ATOM 797 C CA . ALA A 1 103 ? 9.43 -9.453 -2.797 1 98.94 103 ALA A CA 1
ATOM 798 C C . ALA A 1 103 ? 9.82 -8.805 -4.125 1 98.94 103 ALA A C 1
ATOM 800 O O . ALA A 1 103 ? 9.641 -9.406 -5.188 1 98.94 103 ALA A O 1
ATOM 801 N N . VAL A 1 104 ? 10.297 -7.598 -4.047 1 98.94 104 VAL A N 1
ATOM 802 C CA . VAL A 1 104 ? 10.797 -6.898 -5.227 1 98.94 104 VAL A CA 1
ATOM 803 C C . VAL A 1 104 ? 12.32 -6.996 -5.277 1 98.94 104 VAL A C 1
ATOM 805 O O . VAL A 1 104 ? 13.008 -6.414 -4.438 1 98.94 104 VAL A O 1
ATOM 808 N N . ALA A 1 105 ? 12.797 -7.645 -6.281 1 98.88 105 ALA A N 1
ATOM 809 C CA . ALA A 1 105 ? 14.242 -7.758 -6.5 1 98.88 105 ALA A CA 1
ATOM 810 C C . ALA A 1 105 ? 14.703 -6.805 -7.598 1 98.88 105 ALA A C 1
ATOM 812 O O . ALA A 1 105 ? 14.078 -6.719 -8.656 1 98.88 105 ALA A O 1
ATOM 813 N N . SER A 1 106 ? 15.727 -6.141 -7.316 1 98.75 106 SER A N 1
ATOM 814 C CA . SER A 1 106 ? 16.312 -5.207 -8.273 1 98.75 106 SER A CA 1
ATOM 815 C C . SER A 1 106 ? 17.531 -5.809 -8.953 1 98.75 106 SER A C 1
ATOM 817 O O . SER A 1 106 ? 18.453 -6.289 -8.281 1 98.75 106 SER A O 1
ATOM 819 N N . GLU A 1 107 ? 17.547 -5.801 -10.219 1 98.38 107 GLU A N 1
ATOM 820 C CA . GLU A 1 107 ? 18.719 -6.254 -10.945 1 98.38 107 GLU A CA 1
ATOM 821 C C . GLU A 1 107 ? 19.906 -5.32 -10.711 1 98.38 107 GLU A C 1
ATOM 823 O O . GLU A 1 107 ? 21.016 -5.781 -10.43 1 98.38 107 GLU A O 1
ATOM 828 N N . LYS A 1 108 ? 19.688 -4.062 -10.852 1 97.5 108 LYS A N 1
ATOM 829 C CA . LYS A 1 108 ? 20.734 -3.045 -10.688 1 97.5 108 LYS A CA 1
ATOM 830 C C . LYS A 1 108 ? 21.359 -3.123 -9.305 1 97.5 108 LYS A C 1
ATOM 832 O O . LYS A 1 108 ? 22.594 -3.072 -9.18 1 97.5 108 LYS A O 1
ATOM 837 N N . LEU A 1 109 ? 20.562 -3.27 -8.289 1 97.38 109 LEU A N 1
ATOM 838 C CA . LEU A 1 109 ? 21.062 -3.262 -6.918 1 97.38 109 LEU A CA 1
ATOM 839 C C . LEU A 1 109 ? 21.578 -4.641 -6.516 1 97.38 109 LEU A C 1
ATOM 841 O O . LEU A 1 109 ? 22.359 -4.762 -5.574 1 97.38 109 LEU A O 1
ATOM 845 N N . GLY A 1 110 ? 21.094 -5.641 -7.176 1 97.81 110 GLY A N 1
ATOM 846 C CA . GLY A 1 110 ? 21.453 -7 -6.812 1 97.81 110 GLY A CA 1
ATOM 847 C C . GLY A 1 110 ? 20.953 -7.406 -5.441 1 97.81 110 GLY A C 1
ATOM 848 O O . GLY A 1 110 ? 21.625 -8.148 -4.719 1 97.81 110 GLY A O 1
ATOM 849 N N . ARG A 1 111 ? 19.781 -6.883 -5.004 1 98.19 111 ARG A N 1
ATOM 850 C CA . ARG A 1 111 ? 19.203 -7.195 -3.699 1 98.19 111 ARG A CA 1
ATOM 851 C C . ARG A 1 111 ? 17.703 -6.957 -3.693 1 98.19 111 ARG A C 1
ATOM 853 O O . ARG A 1 111 ? 17.156 -6.422 -4.656 1 98.19 111 ARG A O 1
ATOM 860 N N . ILE A 1 112 ? 17.047 -7.434 -2.619 1 98.88 112 ILE A N 1
ATOM 861 C CA . ILE A 1 112 ? 15.633 -7.164 -2.4 1 98.88 112 ILE A CA 1
ATOM 862 C C . ILE A 1 112 ? 15.438 -5.699 -2.021 1 98.88 112 ILE A C 1
ATOM 864 O O . ILE A 1 112 ? 16.062 -5.207 -1.077 1 98.88 112 ILE A O 1
ATOM 868 N N . ALA A 1 113 ? 14.547 -5.012 -2.758 1 98.81 113 ALA A N 1
ATOM 869 C CA . ALA A 1 113 ? 14.312 -3.588 -2.537 1 98.81 113 ALA A CA 1
ATOM 870 C C . ALA A 1 113 ? 13.07 -3.367 -1.676 1 98.81 113 ALA A C 1
ATOM 872 O O . ALA A 1 113 ? 12.891 -2.291 -1.102 1 98.81 113 ALA A O 1
ATOM 873 N N . ALA A 1 114 ? 12.195 -4.301 -1.608 1 98.94 114 ALA A N 1
ATOM 874 C CA . ALA A 1 114 ? 10.977 -4.172 -0.82 1 98.94 114 ALA A CA 1
ATOM 875 C C . ALA A 1 114 ? 10.344 -5.535 -0.555 1 98.94 114 ALA A C 1
ATOM 877 O O . ALA A 1 114 ? 10.531 -6.473 -1.333 1 98.94 114 ALA A O 1
ATOM 878 N N . ILE A 1 115 ? 9.617 -5.625 0.518 1 98.94 115 ILE A N 1
ATOM 879 C CA . ILE A 1 115 ? 8.82 -6.793 0.878 1 98.94 115 ILE A CA 1
ATOM 880 C C . ILE A 1 115 ? 7.406 -6.359 1.242 1 98.94 115 ILE A C 1
ATOM 882 O O . ILE A 1 115 ? 7.215 -5.375 1.959 1 98.94 115 ILE A O 1
ATOM 886 N N . GLY A 1 116 ? 6.465 -7.043 0.699 1 98.88 116 GLY A N 1
ATOM 887 C CA . GLY A 1 116 ? 5.074 -6.723 0.979 1 98.88 116 GLY A CA 1
ATOM 888 C C . GLY A 1 116 ? 4.227 -7.945 1.278 1 98.88 116 GLY A C 1
ATOM 889 O O . GLY A 1 116 ? 4.668 -9.078 1.069 1 98.88 116 GLY A O 1
ATOM 890 N N . GLN A 1 117 ? 3.08 -7.676 1.841 1 98.94 117 GLN A N 1
ATOM 891 C CA . GLN A 1 117 ? 2.102 -8.727 2.104 1 98.94 117 GLN A CA 1
ATOM 892 C C . GLN A 1 117 ? 0.699 -8.289 1.691 1 98.94 117 GLN A C 1
ATOM 894 O O . GLN A 1 117 ? 0.383 -7.094 1.717 1 98.94 117 GLN A O 1
ATOM 899 N N . ALA A 1 118 ? -0.066 -9.219 1.294 1 98.88 118 ALA A N 1
ATOM 900 C CA . ALA A 1 118 ? -1.482 -9.062 0.973 1 98.88 118 ALA A CA 1
ATOM 901 C C . ALA A 1 118 ? -2.326 -10.125 1.67 1 98.88 118 ALA A C 1
ATOM 903 O O . ALA A 1 118 ? -2.076 -11.32 1.519 1 98.88 118 ALA A O 1
ATOM 904 N N . LEU A 1 119 ? -3.252 -9.68 2.471 1 98.94 119 LEU A N 1
ATOM 905 C CA . LEU A 1 119 ? -4.238 -10.594 3.035 1 98.94 119 LEU A CA 1
ATOM 906 C C . LEU A 1 119 ? -5.449 -10.719 2.119 1 98.94 119 LEU A C 1
ATOM 908 O O . LEU A 1 119 ? -6.148 -9.734 1.866 1 98.94 119 LEU A O 1
ATOM 912 N N . VAL A 1 120 ? -5.691 -11.898 1.677 1 97.94 120 VAL A N 1
ATOM 913 C CA . VAL A 1 120 ? -6.77 -12.195 0.739 1 97.94 120 VAL A CA 1
ATOM 914 C C . VAL A 1 120 ? -7.844 -13.031 1.433 1 97.94 120 VAL A C 1
ATOM 916 O O . VAL A 1 120 ? -7.535 -14 2.131 1 97.94 120 VAL A O 1
ATOM 919 N N . VAL A 1 121 ? -9.023 -12.648 1.208 1 97.19 121 VAL A N 1
ATOM 920 C CA . VAL A 1 121 ? -10.164 -13.359 1.783 1 97.19 121 VAL A CA 1
ATOM 921 C C . VAL A 1 121 ? -10.984 -14.008 0.671 1 97.19 121 VAL A C 1
ATOM 923 O O . VAL A 1 121 ? -11.242 -13.383 -0.364 1 97.19 121 VAL A O 1
ATOM 926 N N . SER A 1 122 ? -11.289 -15.273 0.885 1 95.56 122 SER A N 1
ATOM 927 C CA . SER A 1 122 ? -12.266 -15.906 0.005 1 95.56 122 SER A CA 1
ATOM 928 C C . SER A 1 122 ? -13.688 -15.445 0.333 1 95.56 122 SER A C 1
ATOM 930 O O . SER A 1 122 ? -14.109 -15.5 1.49 1 95.56 122 SER A O 1
ATOM 932 N N . PHE A 1 123 ? -14.414 -15.047 -0.711 1 94.06 123 PHE A N 1
ATOM 933 C CA . PHE A 1 123 ? -15.68 -14.352 -0.537 1 94.06 123 PHE A CA 1
ATOM 934 C C . PHE A 1 123 ? -16.734 -14.922 -1.471 1 94.06 123 PHE A C 1
ATOM 936 O O . PHE A 1 123 ? -16.484 -15.125 -2.66 1 94.06 123 PHE A O 1
ATOM 943 N N . ASP A 1 124 ? -17.922 -15.242 -0.873 1 92.44 124 ASP A N 1
ATOM 944 C CA . ASP A 1 124 ? -19.094 -15.648 -1.636 1 92.44 124 ASP A CA 1
ATOM 945 C C . ASP A 1 124 ? -19.891 -14.438 -2.092 1 92.44 124 ASP A C 1
ATOM 947 O O . ASP A 1 124 ? -20.656 -13.859 -1.312 1 92.44 124 ASP A O 1
ATOM 951 N N . TYR A 1 125 ? -19.812 -14.094 -3.328 1 88.62 125 TYR A N 1
ATOM 952 C CA . TYR A 1 125 ? -20.422 -12.875 -3.842 1 88.62 125 TYR A CA 1
ATOM 953 C C . TYR A 1 125 ? -21.938 -13.016 -3.91 1 88.62 125 TYR A C 1
ATOM 955 O O . TYR A 1 125 ? -22.672 -12.016 -3.891 1 88.62 125 TYR A O 1
ATOM 963 N N . SER A 1 126 ? -22.422 -14.227 -4.062 1 88.94 126 SER A N 1
ATOM 964 C CA . SER A 1 126 ? -23.859 -14.469 -4.035 1 88.94 126 SER A CA 1
ATOM 965 C C . SER A 1 126 ? -24.422 -14.258 -2.635 1 88.94 126 SER A C 1
ATOM 967 O O . SER A 1 126 ? -25.422 -13.555 -2.465 1 88.94 126 SER A O 1
ATOM 969 N N . ALA A 1 127 ? -23.734 -14.852 -1.652 1 91.38 127 ALA A N 1
ATOM 970 C CA . ALA A 1 127 ? -24.188 -14.766 -0.266 1 91.38 127 ALA A CA 1
ATOM 971 C C . ALA A 1 127 ? -23.688 -13.484 0.395 1 91.38 127 ALA A C 1
ATOM 973 O O . ALA A 1 127 ? -24.141 -13.117 1.479 1 91.38 127 ALA A O 1
ATOM 974 N N . GLN A 1 128 ? -22.766 -12.828 -0.189 1 90.81 128 GLN A N 1
ATOM 975 C CA . GLN A 1 128 ? -22.203 -11.578 0.294 1 90.81 128 GLN A CA 1
ATOM 976 C C . GLN A 1 128 ? -21.594 -11.758 1.682 1 90.81 128 GLN A C 1
ATOM 978 O O . GLN A 1 128 ? -21.875 -10.977 2.594 1 90.81 128 GLN A O 1
ATOM 983 N N . THR A 1 129 ? -20.828 -12.742 1.867 1 94.69 129 THR A N 1
ATOM 984 C CA . THR A 1 129 ? -20.125 -13.055 3.109 1 94.69 129 THR A CA 1
ATOM 985 C C . THR A 1 129 ? -18.844 -13.82 2.826 1 94.69 129 THR A C 1
ATOM 987 O O . THR A 1 129 ? -18.656 -14.359 1.731 1 94.69 129 THR A O 1
ATOM 990 N N . LYS A 1 130 ? -18 -13.906 3.793 1 96.12 130 LYS A N 1
ATOM 991 C CA . LYS A 1 130 ? -16.797 -14.727 3.643 1 96.12 130 LYS A CA 1
ATOM 992 C C . LYS A 1 130 ? -17.141 -16.203 3.484 1 96.12 130 LYS A C 1
ATOM 994 O O . LYS A 1 130 ? -18.219 -16.641 3.904 1 96.12 130 LYS A O 1
ATOM 999 N N . ALA A 1 131 ? -16.312 -16.906 2.93 1 95.19 131 ALA A N 1
ATOM 1000 C CA . ALA A 1 131 ? -16.5 -18.328 2.682 1 95.19 131 ALA A CA 1
ATOM 1001 C C . ALA A 1 131 ? -15.195 -19.094 2.881 1 95.19 131 ALA A C 1
ATOM 1003 O O . ALA A 1 131 ? -14.102 -18.531 2.775 1 95.19 131 ALA A O 1
ATOM 1004 N N . PRO A 1 132 ? -15.312 -20.375 3.158 1 96.38 132 PRO A N 1
ATOM 1005 C CA . PRO A 1 132 ? -14.086 -21.172 3.205 1 96.38 132 PRO A CA 1
ATOM 1006 C C . PRO A 1 132 ? -13.297 -21.109 1.902 1 96.38 132 PRO A C 1
ATOM 1008 O O . PRO A 1 132 ? -13.883 -21.047 0.82 1 96.38 132 PRO A O 1
ATOM 1011 N N . VAL A 1 133 ? -12 -21.109 2.064 1 96 133 VAL A N 1
ATOM 1012 C CA . VAL A 1 133 ? -11.164 -21.234 0.87 1 96 133 VAL A CA 1
ATOM 1013 C C . VAL A 1 133 ? -11.531 -22.5 0.117 1 96 133 VAL A C 1
ATOM 1015 O O . VAL A 1 133 ? -11.477 -23.594 0.68 1 96 133 VAL A O 1
ATOM 1018 N N . PRO A 1 134 ? -11.898 -22.344 -1.185 1 94.06 134 PRO A N 1
ATOM 1019 C CA . PRO A 1 134 ? -12.258 -23.547 -1.94 1 94.06 134 PRO A CA 1
ATOM 1020 C C . PRO A 1 134 ? -11.141 -24.594 -1.946 1 94.06 134 PRO A C 1
ATOM 1022 O O . PRO A 1 134 ? -9.961 -24.234 -2.025 1 94.06 134 PRO A O 1
ATOM 1025 N N . ASP A 1 135 ? -11.539 -25.844 -1.935 1 94.94 135 ASP A N 1
ATOM 1026 C CA . ASP A 1 135 ? -10.578 -26.938 -1.925 1 94.94 135 ASP A CA 1
ATOM 1027 C C . ASP A 1 135 ? -9.641 -26.859 -3.127 1 94.94 135 ASP A C 1
ATOM 1029 O O . ASP A 1 135 ? -8.445 -27.141 -3.008 1 94.94 135 ASP A O 1
ATOM 1033 N N . ALA A 1 136 ? -10.219 -26.5 -4.234 1 93.56 136 ALA A N 1
ATOM 1034 C CA . ALA A 1 136 ? -9.414 -26.406 -5.449 1 93.56 136 ALA A CA 1
ATOM 1035 C C . ALA A 1 136 ? -8.305 -25.359 -5.297 1 93.56 136 ALA A C 1
ATOM 1037 O O . ALA A 1 136 ? -7.188 -25.562 -5.773 1 93.56 136 ALA A O 1
ATOM 1038 N N . TRP A 1 137 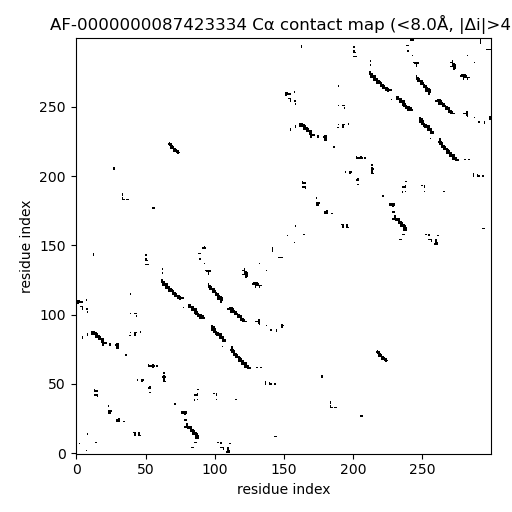? -8.625 -24.219 -4.637 1 95.19 137 TRP A N 1
ATOM 1039 C CA . TRP A 1 137 ? -7.609 -23.188 -4.371 1 95.19 137 TRP A CA 1
ATOM 1040 C C . TRP A 1 137 ? -6.527 -23.734 -3.445 1 95.19 137 TRP A C 1
ATOM 1042 O O . TRP A 1 137 ? -5.332 -23.578 -3.719 1 95.19 137 TRP A O 1
ATOM 1052 N N . ARG A 1 138 ? -6.957 -24.328 -2.379 1 96.81 138 ARG A N 1
ATOM 1053 C CA . ARG A 1 138 ? -6.023 -24.859 -1.389 1 96.81 138 ARG A CA 1
ATOM 1054 C C . ARG A 1 138 ? -5.047 -25.844 -2.025 1 96.81 138 ARG A C 1
ATOM 1056 O O . ARG A 1 138 ? -3.834 -25.734 -1.818 1 96.81 138 ARG A O 1
ATOM 1063 N N . GLN A 1 139 ? -5.57 -26.75 -2.771 1 96.88 139 GLN A N 1
ATOM 1064 C CA . GLN A 1 139 ? -4.742 -27.766 -3.408 1 96.88 139 GLN A CA 1
ATOM 1065 C C . GLN A 1 139 ? -3.752 -27.141 -4.387 1 96.88 139 GLN A C 1
ATOM 1067 O O . GLN A 1 139 ? -2.578 -27.516 -4.418 1 96.88 139 GLN A O 1
ATOM 1072 N N . ALA A 1 140 ? -4.254 -26.188 -5.203 1 97.25 140 ALA A N 1
ATOM 1073 C CA . ALA A 1 140 ? -3.385 -25.516 -6.168 1 97.25 140 ALA A CA 1
ATOM 1074 C C . ALA A 1 140 ? -2.268 -24.766 -5.465 1 97.25 140 ALA A C 1
ATOM 1076 O O . ALA A 1 140 ? -1.11 -24.812 -5.887 1 97.25 140 ALA A O 1
ATOM 1077 N N . ILE A 1 141 ? -2.607 -24.047 -4.426 1 98.06 141 ILE A N 1
ATOM 1078 C CA . ILE A 1 141 ? -1.636 -23.281 -3.658 1 98.06 141 ILE A CA 1
ATOM 1079 C C . ILE A 1 141 ? -0.593 -24.219 -3.055 1 98.06 141 ILE A C 1
ATOM 1081 O O . ILE A 1 141 ? 0.61 -23.969 -3.168 1 98.06 141 ILE A O 1
ATOM 1085 N N . GLU A 1 142 ? -1.042 -25.266 -2.434 1 98.62 142 GLU A N 1
ATOM 1086 C CA . GLU A 1 142 ? -0.123 -26.188 -1.795 1 98.62 142 GLU A CA 1
ATOM 1087 C C . GLU A 1 142 ? 0.807 -26.844 -2.818 1 98.62 142 GLU A C 1
ATOM 1089 O O . GLU A 1 142 ? 1.992 -27.047 -2.545 1 98.62 142 GLU A O 1
ATOM 1094 N N . LYS A 1 143 ? 0.263 -27.172 -3.924 1 98.25 143 LYS A N 1
ATOM 1095 C CA . LYS A 1 143 ? 1.086 -27.719 -4.996 1 98.25 143 LYS A CA 1
ATOM 1096 C C . LYS A 1 143 ? 2.162 -26.734 -5.43 1 98.25 143 LYS A C 1
ATOM 1098 O O . LYS A 1 143 ? 3.334 -27.094 -5.547 1 98.25 143 LYS A O 1
ATOM 1103 N N . MET A 1 144 ? 1.812 -25.5 -5.676 1 98.31 144 MET A N 1
ATOM 1104 C CA . MET A 1 144 ? 2.738 -24.469 -6.133 1 98.31 144 MET A CA 1
ATOM 1105 C C . MET A 1 144 ? 3.793 -24.172 -5.074 1 98.31 144 MET A C 1
ATOM 1107 O O . MET A 1 144 ? 4.953 -23.906 -5.398 1 98.31 144 MET A O 1
ATOM 1111 N N . GLU A 1 145 ? 3.354 -24.203 -3.822 1 98.5 145 GLU A N 1
ATOM 1112 C CA . GLU A 1 145 ? 4.254 -23.875 -2.723 1 98.5 145 GLU A CA 1
ATOM 1113 C C . GLU A 1 145 ? 5.105 -25.078 -2.324 1 98.5 145 GLU A C 1
ATOM 1115 O O . GLU A 1 145 ? 6.098 -24.922 -1.604 1 98.5 145 GLU A O 1
ATOM 1120 N N . GLY A 1 146 ? 4.691 -26.203 -2.76 1 97.81 146 GLY A N 1
ATOM 1121 C CA . GLY A 1 146 ? 5.426 -27.406 -2.422 1 97.81 146 GLY A CA 1
ATOM 1122 C C . GLY A 1 146 ? 5.332 -27.766 -0.952 1 97.81 146 GLY A C 1
ATOM 1123 O O . GLY A 1 146 ? 6.281 -28.312 -0.378 1 97.81 146 GLY A O 1
ATOM 1124 N N . ARG A 1 147 ? 4.262 -27.359 -0.304 1 97.19 147 ARG A N 1
ATOM 1125 C CA . ARG A 1 147 ? 4.051 -27.672 1.106 1 97.19 147 ARG A CA 1
ATOM 1126 C C . ARG A 1 147 ? 2.568 -27.625 1.46 1 97.19 147 ARG A C 1
ATOM 1128 O O . ARG A 1 147 ? 1.761 -27.078 0.701 1 97.19 147 ARG A O 1
ATOM 1135 N N . THR A 1 148 ? 2.156 -28.234 2.57 1 96.56 148 THR A N 1
ATOM 1136 C CA . THR A 1 148 ? 0.795 -28.156 3.092 1 96.56 148 THR A CA 1
ATOM 1137 C C . THR A 1 148 ? 0.708 -27.141 4.227 1 96.56 148 THR A C 1
ATOM 1139 O O . THR A 1 148 ? 1.686 -26.906 4.941 1 96.56 148 THR A O 1
ATOM 1142 N N . PHE A 1 149 ? -0.464 -26.562 4.141 1 94.94 149 PHE A N 1
ATOM 1143 C CA . PHE A 1 149 ? -0.715 -25.609 5.219 1 94.94 149 PHE A CA 1
ATOM 1144 C C . PHE A 1 149 ? -1.65 -26.219 6.262 1 94.94 149 PHE A C 1
ATOM 1146 O O . PHE A 1 149 ? -2.529 -27.016 5.93 1 94.94 149 PHE A O 1
ATOM 1153 N N . GLY A 1 150 ? -1.395 -26.406 7.516 1 82.56 150 GLY A N 1
ATOM 1154 C CA . GLY A 1 150 ? -2.17 -27 8.594 1 82.56 150 GLY A CA 1
ATOM 1155 C C . GLY A 1 150 ? -3.527 -26.344 8.781 1 82.56 150 GLY A C 1
ATOM 1156 O O . GLY A 1 150 ? -3.76 -25.234 8.289 1 82.56 150 GLY A O 1
ATOM 1157 N N . MET B 1 1 ? -28.641 8.508 9.93 1 44.75 1 MET B N 1
ATOM 1158 C CA . MET B 1 1 ? -28.062 9.742 9.414 1 44.75 1 MET B CA 1
ATOM 1159 C C . MET B 1 1 ? -26.656 9.508 8.898 1 44.75 1 MET B C 1
ATOM 1161 O O . MET B 1 1 ? -25.797 8.984 9.617 1 44.75 1 MET B O 1
ATOM 1165 N N . THR B 1 2 ? -26.375 9.43 7.531 1 62.34 2 THR B N 1
ATOM 1166 C CA . THR B 1 2 ? -25.031 9.219 7.008 1 62.34 2 THR B CA 1
ATOM 1167 C C . THR B 1 2 ? -24.078 10.312 7.5 1 62.34 2 THR B C 1
ATOM 1169 O O . THR B 1 2 ? -24.406 11.5 7.422 1 62.34 2 THR B O 1
ATOM 1172 N N . ASP B 1 3 ? -23.047 9.883 8.281 1 80.38 3 ASP B N 1
ATOM 1173 C CA . ASP B 1 3 ? -22.109 10.867 8.82 1 80.38 3 ASP B CA 1
ATOM 1174 C C . ASP B 1 3 ? -21.484 11.695 7.703 1 80.38 3 ASP B C 1
ATOM 1176 O O . ASP B 1 3 ? -21.172 11.164 6.637 1 80.38 3 ASP B O 1
ATOM 1180 N N . THR B 1 4 ? -21.484 12.984 7.875 1 90.69 4 THR B N 1
ATOM 1181 C CA . THR B 1 4 ? -20.766 13.828 6.938 1 90.69 4 THR B CA 1
ATOM 1182 C C . THR B 1 4 ? -19.281 13.492 6.938 1 90.69 4 THR B C 1
ATOM 1184 O O . THR B 1 4 ? -18.781 12.836 7.863 1 90.69 4 THR B O 1
ATOM 1187 N N . LEU B 1 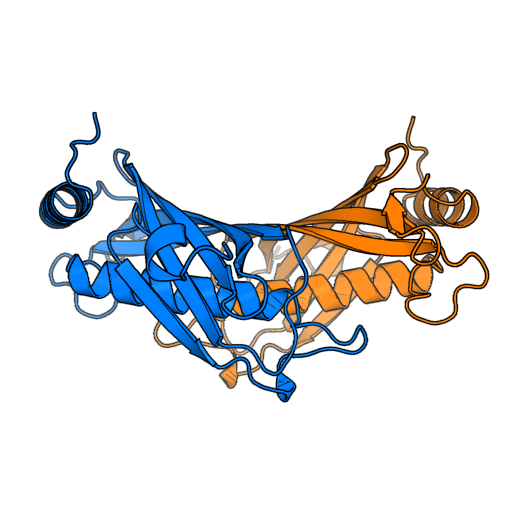5 ? -18.625 13.805 5.84 1 94.19 5 LEU B N 1
ATOM 1188 C CA . LEU B 1 5 ? -17.172 13.633 5.762 1 94.19 5 LEU B CA 1
ATOM 1189 C C . LEU B 1 5 ? -16.484 14.297 6.945 1 94.19 5 LEU B C 1
ATOM 1191 O O . LEU B 1 5 ? -15.523 13.75 7.496 1 94.19 5 LEU B O 1
ATOM 1195 N N . GLN B 1 6 ? -17 15.508 7.297 1 93.25 6 GLN B N 1
ATOM 1196 C CA . GLN B 1 6 ? -16.406 16.25 8.406 1 93.25 6 GLN B CA 1
ATOM 1197 C C . GLN B 1 6 ? -16.547 15.492 9.719 1 93.25 6 GLN B C 1
ATOM 1199 O O . GLN B 1 6 ? -15.602 15.445 10.516 1 93.25 6 GLN B O 1
ATOM 1204 N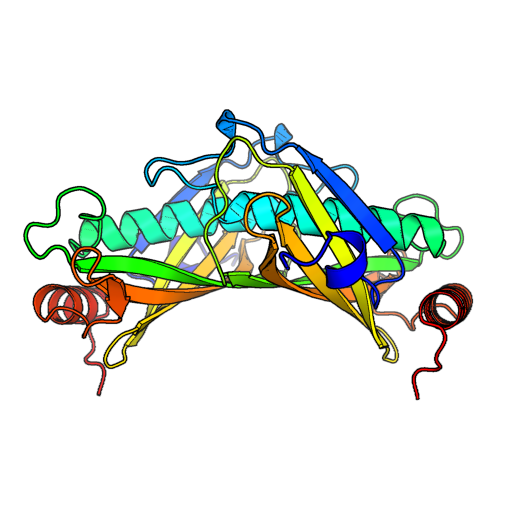 N . GLU B 1 7 ? -17.641 14.945 9.922 1 96.31 7 GLU B N 1
ATOM 1205 C CA . GLU B 1 7 ? -17.891 14.18 11.141 1 96.31 7 GLU B CA 1
ATOM 1206 C C . GLU B 1 7 ? -17.031 12.922 11.18 1 96.31 7 GLU B C 1
ATOM 1208 O O . GLU B 1 7 ? -16.484 12.57 12.227 1 96.31 7 GLU B O 1
ATOM 1213 N N . LEU B 1 8 ? -16.906 12.258 10.07 1 97.44 8 LEU B N 1
ATOM 1214 C CA . LEU B 1 8 ? -16.172 11.008 9.977 1 97.44 8 LEU B CA 1
ATOM 1215 C C . LEU B 1 8 ? -14.68 11.234 10.219 1 97.44 8 LEU B C 1
ATOM 1217 O O . LEU B 1 8 ? -13.977 10.336 10.695 1 97.44 8 LEU B O 1
ATOM 1221 N N . LEU B 1 9 ? -14.203 12.43 9.891 1 98.56 9 LEU B N 1
ATOM 1222 C CA . LEU B 1 9 ? -12.781 12.719 9.984 1 98.56 9 LEU B CA 1
ATOM 1223 C C . LEU B 1 9 ? -12.516 13.82 11.008 1 98.56 9 LEU B C 1
ATOM 1225 O O . LEU B 1 9 ? -11.547 14.578 10.875 1 98.56 9 LEU B O 1
ATOM 1229 N N . ALA B 1 10 ? -13.344 13.93 12 1 97.94 10 ALA B N 1
ATOM 1230 C CA . ALA B 1 10 ? -13.281 15.016 12.984 1 97.94 10 ALA B CA 1
ATOM 1231 C C . ALA B 1 10 ? -11.977 14.969 13.773 1 97.94 10 ALA B C 1
ATOM 1233 O O . ALA B 1 10 ? -11.492 16 14.227 1 97.94 10 ALA B O 1
ATOM 1234 N N . ASP B 1 11 ? -11.383 13.781 13.906 1 98.06 11 ASP B N 1
ATOM 1235 C CA . ASP B 1 11 ? -10.203 13.609 14.75 1 98.06 11 ASP B CA 1
ATOM 1236 C C . ASP B 1 11 ? -8.922 13.758 13.93 1 98.06 11 ASP B C 1
ATOM 1238 O O . ASP B 1 11 ? -7.82 13.562 14.445 1 98.06 11 ASP B O 1
ATOM 1242 N N . TYR B 1 12 ? -9.047 14.078 12.711 1 98.81 12 TYR B N 1
ATOM 1243 C CA . TYR B 1 12 ? -7.898 14.242 11.828 1 98.81 12 TYR B CA 1
ATOM 1244 C C . TYR B 1 12 ? -7.609 15.719 11.586 1 98.81 12 TYR B C 1
ATOM 1246 O O . TYR B 1 12 ? -8.422 16.438 10.992 1 98.81 12 TYR B O 1
ATOM 1254 N N . PRO B 1 13 ? -6.457 16.156 11.961 1 98.75 13 PRO B N 1
ATOM 1255 C CA . PRO B 1 13 ? -6.168 17.594 11.844 1 98.75 13 PRO B CA 1
ATOM 1256 C C . PRO B 1 13 ? -5.973 18.031 10.398 1 98.75 13 PRO B C 1
ATOM 1258 O O . PRO B 1 13 ? -6.059 19.234 10.094 1 98.75 13 PRO B O 1
ATOM 1261 N N . VAL B 1 14 ? -5.609 17.141 9.469 1 98.62 14 VAL B N 1
ATOM 1262 C CA . VAL B 1 14 ? -5.453 17.453 8.055 1 98.62 14 VAL B CA 1
ATOM 1263 C C . VAL B 1 14 ? -6.332 16.531 7.211 1 98.62 14 VAL B C 1
ATOM 1265 O O . VAL B 1 14 ? -6.398 15.328 7.469 1 98.62 14 VAL B O 1
ATOM 1268 N N . THR B 1 15 ? -7.027 17.109 6.285 1 98.69 15 THR B N 1
ATOM 1269 C CA . THR B 1 15 ? -7.848 16.344 5.352 1 98.69 15 THR B CA 1
ATOM 1270 C C . THR B 1 15 ? -7.641 16.828 3.922 1 98.69 15 THR B C 1
ATOM 1272 O O . THR B 1 15 ? -7.348 18.016 3.703 1 98.69 15 THR B O 1
ATOM 1275 N N . ALA B 1 16 ? -7.652 15.961 3.006 1 98.44 16 ALA B N 1
ATOM 1276 C CA . ALA B 1 16 ? -7.66 16.25 1.574 1 98.44 16 ALA B CA 1
ATOM 1277 C C . ALA B 1 16 ? -8.875 15.617 0.897 1 98.44 16 ALA B C 1
ATOM 1279 O O . ALA B 1 16 ? -9.203 14.461 1.158 1 98.44 16 ALA B O 1
ATOM 1280 N N . THR B 1 17 ? -9.531 16.359 0.018 1 98.25 17 THR B N 1
ATOM 1281 C CA . THR B 1 17 ? -10.75 15.883 -0.631 1 98.25 17 THR B CA 1
ATOM 1282 C C . THR B 1 17 ? -10.523 15.688 -2.129 1 98.25 17 THR B C 1
ATOM 1284 O O . THR B 1 17 ? -9.859 16.516 -2.771 1 98.25 17 THR B O 1
ATOM 1287 N N . PHE B 1 18 ? -11.07 14.57 -2.611 1 96.94 18 PHE B N 1
ATOM 1288 C CA . PHE B 1 18 ? -10.875 14.172 -4 1 96.94 18 PHE B CA 1
ATOM 1289 C C . PHE B 1 18 ? -12.18 13.672 -4.609 1 96.94 18 PHE B C 1
ATOM 1291 O O . PHE B 1 18 ? -12.922 12.914 -3.973 1 96.94 18 PHE B O 1
ATOM 1298 N N . PRO B 1 19 ? -12.484 14.078 -5.875 1 98.12 19 PRO B N 1
ATOM 1299 C CA . PRO B 1 19 ? -13.445 13.258 -6.613 1 98.12 19 PRO B CA 1
ATOM 1300 C C . PRO B 1 19 ? -12.836 11.938 -7.098 1 98.12 19 PRO B C 1
ATOM 1302 O O . PRO B 1 19 ? -11.664 11.891 -7.469 1 98.12 19 PRO B O 1
ATOM 1305 N N . ILE B 1 20 ? -13.617 10.867 -7.102 1 98.31 20 ILE B N 1
ATOM 1306 C CA . ILE B 1 20 ? -13.156 9.617 -7.688 1 98.31 20 ILE B CA 1
ATOM 1307 C C . ILE B 1 20 ? -13.203 9.711 -9.211 1 98.31 20 ILE B C 1
ATOM 1309 O O . ILE B 1 20 ? -14.203 10.148 -9.781 1 98.31 20 ILE B O 1
ATOM 1313 N N . ALA B 1 21 ? -12.141 9.367 -9.82 1 98 21 ALA B N 1
ATOM 1314 C CA . ALA B 1 21 ? -12.094 9.305 -11.273 1 98 21 ALA B CA 1
ATOM 1315 C C . ALA B 1 21 ? -12.617 7.969 -11.789 1 98 21 ALA B C 1
ATOM 1317 O O . ALA B 1 21 ? -12.281 6.914 -11.242 1 98 21 ALA B O 1
ATOM 1318 N N . TRP B 1 22 ? -13.352 8.023 -12.852 1 97.31 22 TRP B N 1
ATOM 1319 C CA . TRP B 1 22 ? -13.875 6.805 -13.461 1 97.31 22 TRP B CA 1
ATOM 1320 C C . TRP B 1 22 ? -12.742 5.848 -13.82 1 97.31 22 TRP B C 1
ATOM 1322 O O . TRP B 1 22 ? -12.859 4.637 -13.617 1 97.31 22 TRP B O 1
ATOM 1332 N N . GLY B 1 23 ? -11.617 6.297 -14.258 1 97.06 23 GLY B N 1
ATOM 1333 C CA . GLY B 1 23 ? -10.477 5.52 -14.703 1 97.06 23 GLY B CA 1
ATOM 1334 C C . GLY B 1 23 ? -9.734 4.844 -13.562 1 97.06 23 GLY B C 1
ATOM 1335 O O . GLY B 1 23 ? -8.867 3.998 -13.797 1 97.06 23 GLY B O 1
ATOM 1336 N N . ASP B 1 24 ? -10.102 5.207 -12.344 1 97.31 24 ASP B N 1
ATOM 1337 C CA . ASP B 1 24 ? -9.453 4.59 -11.195 1 97.31 24 ASP B CA 1
ATOM 133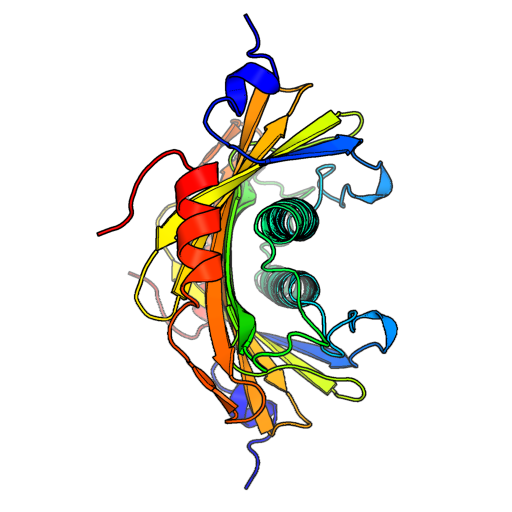8 C C . ASP B 1 24 ? -10.078 3.234 -10.875 1 97.31 24 ASP B C 1
ATOM 1340 O O . ASP B 1 24 ? -9.539 2.469 -10.07 1 97.31 24 ASP B O 1
ATOM 1344 N N . MET B 1 25 ? -11.242 2.951 -11.438 1 97.19 25 MET B N 1
ATOM 1345 C CA . MET B 1 25 ? -11.906 1.671 -11.211 1 97.19 25 MET B CA 1
ATOM 1346 C C . MET B 1 25 ? -11.266 0.57 -12.047 1 97.19 25 MET B C 1
ATOM 1348 O O . MET B 1 25 ? -10.82 0.82 -13.172 1 97.19 25 MET B O 1
ATOM 1352 N N . ASP B 1 26 ? -11.219 -0.601 -11.523 1 94.81 26 ASP B N 1
ATOM 1353 C CA . ASP B 1 26 ? -10.586 -1.706 -12.242 1 94.81 26 ASP B CA 1
ATOM 1354 C C . ASP B 1 26 ? -11.625 -2.715 -12.719 1 94.81 26 ASP B C 1
ATOM 1356 O O . ASP B 1 26 ? -12.812 -2.404 -12.781 1 94.81 26 ASP B O 1
ATOM 1360 N N . ALA B 1 27 ? -11.227 -3.877 -13.172 1 88.19 27 ALA B N 1
ATOM 1361 C CA . ALA B 1 27 ? -12.07 -4.879 -13.82 1 88.19 27 ALA B CA 1
ATOM 1362 C C . ALA B 1 27 ? -13.148 -5.383 -12.867 1 88.19 27 ALA B C 1
ATOM 1364 O O . ALA B 1 27 ? -14.141 -5.977 -13.297 1 88.19 27 ALA B O 1
ATOM 1365 N N . PHE B 1 28 ? -12.938 -5.113 -11.5 1 86.75 28 PHE B N 1
ATOM 1366 C CA . PHE B 1 28 ? -13.938 -5.547 -10.539 1 86.75 28 PHE B CA 1
ATOM 1367 C C . PHE B 1 28 ? -14.945 -4.434 -10.266 1 86.75 28 PHE B C 1
ATOM 1369 O O . PHE B 1 28 ? -15.758 -4.535 -9.344 1 86.75 28 PHE B O 1
ATOM 1376 N N . GLN B 1 29 ? -14.797 -3.338 -10.992 1 92.06 29 GLN B N 1
ATOM 1377 C CA . GLN B 1 29 ? -15.734 -2.223 -10.992 1 92.06 29 GLN B CA 1
ATOM 1378 C C . GLN B 1 29 ? -15.68 -1.454 -9.68 1 92.06 29 GLN B C 1
ATOM 1380 O O . GLN B 1 29 ? -16.703 -0.941 -9.211 1 92.06 29 GLN B O 1
ATOM 1385 N N . HIS B 1 30 ? -14.547 -1.489 -9.023 1 96.94 30 HIS B N 1
ATOM 1386 C CA . HIS B 1 30 ? -14.219 -0.681 -7.852 1 96.94 30 HIS B CA 1
ATOM 1387 C C . HIS B 1 30 ? -12.922 0.091 -8.062 1 96.94 30 HIS B C 1
ATOM 1389 O O . HIS B 1 30 ? -12.125 -0.247 -8.945 1 96.94 30 HIS B O 1
ATOM 1395 N N . VAL B 1 31 ? -12.773 1.135 -7.262 1 98.31 31 VAL B N 1
ATOM 1396 C CA . VAL B 1 31 ? -11.469 1.792 -7.254 1 98.31 31 VAL B CA 1
ATOM 1397 C C . VAL B 1 31 ? -10.375 0.771 -6.949 1 98.31 31 VAL B C 1
ATOM 1399 O O . VAL B 1 31 ? -10.484 0.007 -5.984 1 98.31 31 VAL B O 1
ATOM 1402 N N . ASN B 1 32 ? -9.375 0.729 -7.801 1 98.19 32 ASN B N 1
ATOM 1403 C CA . ASN B 1 32 ? -8.266 -0.196 -7.613 1 98.19 32 ASN B CA 1
ATOM 1404 C C . ASN B 1 32 ? -7.543 0.058 -6.293 1 98.19 32 ASN B C 1
ATOM 1406 O O . ASN B 1 32 ? -7.332 1.21 -5.906 1 98.19 32 ASN B O 1
ATOM 1410 N N . ASN B 1 33 ? -7.129 -0.988 -5.664 1 97.88 33 ASN B N 1
ATOM 1411 C CA . ASN B 1 33 ? -6.516 -0.913 -4.344 1 97.88 33 ASN B CA 1
ATOM 1412 C C . ASN B 1 33 ? -5.289 -0.005 -4.348 1 97.88 33 ASN B C 1
ATOM 1414 O O . ASN B 1 33 ? -4.969 0.62 -3.334 1 97.88 33 ASN B O 1
ATOM 1418 N N . THR B 1 34 ? -4.531 0.044 -5.422 1 98.19 34 THR B N 1
ATOM 1419 C CA . THR B 1 34 ? -3.301 0.828 -5.48 1 98.19 34 THR B CA 1
ATOM 1420 C C . THR B 1 34 ? -3.605 2.318 -5.363 1 98.19 34 THR B C 1
ATOM 1422 O O . THR B 1 34 ? -2.768 3.094 -4.898 1 98.19 34 THR B O 1
ATOM 1425 N N . ARG B 1 35 ? -4.781 2.746 -5.766 1 98.38 35 ARG B N 1
ATOM 1426 C CA . ARG B 1 35 ? -5.156 4.156 -5.777 1 98.38 35 ARG B CA 1
ATOM 1427 C C . ARG B 1 35 ? -5.262 4.707 -4.359 1 98.38 35 ARG B C 1
ATOM 1429 O O . ARG B 1 35 ? -5.02 5.895 -4.129 1 98.38 35 ARG B O 1
ATOM 1436 N N . TYR B 1 36 ? -5.602 3.889 -3.418 1 98.81 36 TYR B N 1
ATOM 1437 C CA . TYR B 1 36 ? -5.734 4.312 -2.029 1 98.81 36 TYR B CA 1
ATOM 1438 C C . TYR B 1 36 ? -4.414 4.859 -1.496 1 98.81 36 TYR B C 1
ATOM 1440 O O . TYR B 1 36 ? -4.402 5.797 -0.696 1 98.81 36 TYR B O 1
ATOM 1448 N N . PHE B 1 37 ? -3.33 4.305 -1.959 1 98.75 37 PHE B N 1
ATOM 1449 C CA . PHE B 1 37 ? -2.027 4.754 -1.482 1 98.75 37 PHE B CA 1
ATOM 1450 C C . PHE B 1 37 ? -1.678 6.117 -2.072 1 98.75 37 PHE B C 1
ATOM 1452 O O . PHE B 1 37 ? -0.958 6.902 -1.451 1 98.75 37 PHE B O 1
ATOM 1459 N N . ARG B 1 38 ? -2.174 6.383 -3.254 1 98.06 38 ARG B N 1
ATOM 1460 C CA . ARG B 1 38 ? -2.035 7.734 -3.785 1 98.06 38 ARG B CA 1
ATOM 1461 C C . ARG B 1 38 ? -2.822 8.734 -2.947 1 98.06 38 ARG B C 1
ATOM 1463 O O . ARG B 1 38 ? -2.338 9.836 -2.668 1 98.06 38 ARG B O 1
ATOM 1470 N N . TYR B 1 39 ? -4.023 8.344 -2.533 1 98.69 39 TYR B N 1
ATOM 1471 C CA . TYR B 1 39 ? -4.812 9.188 -1.641 1 98.69 39 TYR B CA 1
ATOM 1472 C C . TYR B 1 39 ? -4.066 9.445 -0.336 1 98.69 39 TYR B C 1
ATOM 1474 O O . TYR B 1 39 ? -3.998 10.586 0.133 1 98.69 39 TYR B O 1
ATOM 1482 N N . PHE B 1 40 ? -3.508 8.383 0.245 1 98.75 40 PHE B N 1
ATOM 1483 C CA . PHE B 1 40 ? -2.736 8.508 1.477 1 98.75 40 PHE B CA 1
ATOM 1484 C C . PHE B 1 40 ? -1.567 9.469 1.29 1 98.75 40 PHE B C 1
ATOM 1486 O O . PHE B 1 40 ? -1.32 10.328 2.141 1 98.75 40 PHE B O 1
ATOM 1493 N N . GLU B 1 41 ? -0.834 9.273 0.194 1 97.88 41 GLU B N 1
ATOM 1494 C CA . GLU B 1 41 ? 0.319 10.125 -0.085 1 97.88 41 GLU B CA 1
ATOM 1495 C C . GLU B 1 41 ? -0.083 11.594 -0.15 1 97.88 41 GLU B C 1
ATOM 1497 O O . GLU B 1 41 ? 0.564 12.445 0.46 1 97.88 41 GLU B O 1
ATOM 1502 N N . ASP B 1 42 ? -1.12 11.898 -0.841 1 97.31 42 ASP B N 1
ATOM 1503 C CA . ASP B 1 42 ? -1.559 13.281 -0.989 1 97.31 42 ASP B CA 1
ATOM 1504 C C . ASP B 1 42 ? -1.93 13.891 0.363 1 97.31 42 ASP B C 1
ATOM 1506 O O . ASP B 1 42 ? -1.565 15.023 0.66 1 97.31 42 ASP B O 1
ATOM 1510 N N . ALA B 1 43 ? -2.645 13.102 1.179 1 98.25 43 ALA B N 1
ATOM 1511 C CA . ALA B 1 43 ? -3.014 13.578 2.51 1 98.25 43 ALA B CA 1
ATOM 1512 C C . ALA B 1 43 ? -1.779 13.75 3.391 1 98.25 43 ALA B C 1
ATOM 1514 O O . ALA B 1 43 ? -1.676 14.727 4.137 1 98.25 43 ALA B O 1
ATOM 1515 N N . ARG B 1 44 ? -0.878 12.805 3.328 1 97.69 44 ARG B N 1
ATOM 1516 C CA . ARG B 1 44 ? 0.342 12.859 4.125 1 97.69 44 ARG B CA 1
ATOM 1517 C C . ARG B 1 44 ? 1.203 14.055 3.73 1 97.69 44 ARG B C 1
ATOM 1519 O O . ARG B 1 44 ? 1.762 14.734 4.594 1 97.69 44 ARG B O 1
ATOM 1526 N N . ILE B 1 45 ? 1.333 14.289 2.395 1 95.5 45 ILE B N 1
ATOM 1527 C CA . ILE B 1 45 ? 2.107 15.43 1.917 1 95.5 45 ILE B CA 1
ATOM 1528 C C . ILE B 1 45 ? 1.466 16.719 2.398 1 95.5 45 ILE B C 1
ATOM 1530 O O . ILE B 1 45 ? 2.164 17.656 2.812 1 95.5 45 ILE B O 1
ATOM 1534 N N . ALA B 1 46 ? 0.16 16.844 2.377 1 96.75 46 ALA B N 1
ATOM 1535 C CA . ALA B 1 46 ? -0.535 18 2.932 1 96.75 46 ALA B CA 1
ATOM 1536 C C . ALA B 1 46 ? -0.209 18.188 4.41 1 96.75 46 ALA B C 1
ATOM 1538 O O . ALA B 1 46 ? 0.032 19.297 4.867 1 96.75 46 ALA B O 1
ATOM 1539 N N . TYR B 1 47 ? -0.226 17.125 5.172 1 97.88 47 TYR B N 1
ATOM 1540 C CA . TYR B 1 47 ? 0.139 17.156 6.582 1 97.88 47 TYR B CA 1
ATOM 1541 C C . TYR B 1 47 ? 1.564 17.672 6.762 1 97.88 47 TYR B C 1
ATOM 1543 O O . TYR B 1 47 ? 1.819 18.531 7.602 1 97.88 47 TYR B O 1
ATOM 1551 N N . PHE B 1 48 ? 2.453 17.094 5.977 1 96.19 48 PHE B N 1
ATOM 1552 C CA . PHE B 1 48 ? 3.857 17.484 6.047 1 96.19 48 PHE B CA 1
ATOM 1553 C C . PHE B 1 48 ? 4.027 18.969 5.742 1 96.19 48 PHE B C 1
ATOM 1555 O O . PHE B 1 48 ? 4.816 19.656 6.395 1 96.19 48 PHE B O 1
ATOM 1562 N N . ASP B 1 49 ? 3.35 19.391 4.734 1 94.19 49 ASP B N 1
ATOM 1563 C CA . ASP B 1 49 ? 3.416 20.797 4.375 1 94.19 49 ASP B CA 1
ATOM 1564 C C . ASP B 1 49 ? 2.998 21.688 5.543 1 94.19 49 ASP B C 1
ATOM 1566 O O . ASP B 1 49 ? 3.705 22.641 5.895 1 94.19 49 ASP B O 1
ATOM 1570 N N . GLU B 1 50 ? 1.954 21.359 6.172 1 95.06 50 GLU B N 1
ATOM 1571 C CA . GLU B 1 50 ? 1.453 22.141 7.305 1 95.06 50 GLU B CA 1
ATOM 1572 C C . GLU B 1 50 ? 2.412 22.062 8.492 1 95.06 50 GLU B C 1
ATOM 1574 O O . GLU B 1 50 ? 2.543 23.031 9.25 1 95.06 50 GLU B O 1
ATOM 1579 N N . ALA B 1 51 ? 3.035 20.969 8.633 1 95.19 51 ALA B N 1
ATOM 1580 C CA . ALA B 1 51 ? 3.93 20.75 9.766 1 95.19 51 ALA B CA 1
ATOM 1581 C C . ALA B 1 51 ? 5.328 21.281 9.477 1 95.19 51 ALA B C 1
ATOM 1583 O O . ALA B 1 51 ? 6.211 21.234 10.336 1 95.19 51 ALA B O 1
ATOM 1584 N N . GLY B 1 52 ? 5.543 21.672 8.242 1 91.44 52 GLY B N 1
ATOM 1585 C CA . GLY B 1 52 ? 6.867 22.141 7.875 1 91.44 52 GLY B CA 1
ATOM 1586 C C . GLY B 1 52 ? 7.871 21.016 7.684 1 91.44 52 GLY B C 1
ATOM 1587 O O . GLY B 1 52 ? 9.07 21.203 7.898 1 91.44 52 GLY B O 1
ATOM 1588 N N . ILE B 1 53 ? 7.383 19.797 7.504 1 89.69 53 ILE B N 1
ATOM 1589 C CA . ILE B 1 53 ? 8.227 18.641 7.281 1 89.69 53 ILE B CA 1
ATOM 1590 C C . ILE B 1 53 ? 8.594 18.531 5.801 1 89.69 53 ILE B C 1
ATOM 1592 O O . ILE B 1 53 ? 9.633 17.984 5.449 1 89.69 53 ILE B O 1
ATOM 1596 N N . SER B 1 54 ? 7.637 18.875 4.812 1 68.75 54 SER B N 1
ATOM 1597 C CA . SER B 1 54 ? 7.75 18.703 3.365 1 68.75 54 SER B CA 1
ATOM 1598 C C . SER B 1 54 ? 9.117 19.172 2.861 1 68.75 54 SER B C 1
ATOM 1600 O O . SER B 1 54 ? 9.352 19.219 1.653 1 68.75 54 SER B O 1
ATOM 1602 N N . GLY B 1 55 ? 10.125 19.453 3.684 1 55.31 55 GLY B N 1
ATOM 1603 C CA . GLY B 1 55 ? 11.375 19.938 3.141 1 55.31 55 GLY B CA 1
ATOM 1604 C C . GLY B 1 55 ? 12.148 18.891 2.367 1 55.31 55 GLY B C 1
ATOM 1605 O O . GLY B 1 55 ? 13.039 18.234 2.92 1 55.31 55 GLY B O 1
ATOM 1606 N N . VAL B 1 56 ? 11.43 17.969 1.635 1 48.03 56 VAL B N 1
ATOM 1607 C CA . VAL B 1 56 ? 12.344 17.109 0.878 1 48.03 56 VAL B CA 1
ATOM 1608 C C . VAL B 1 56 ? 13.719 17.781 0.797 1 48.03 56 VAL B C 1
ATOM 1610 O O . VAL B 1 56 ? 14.719 17.188 1.215 1 48.03 56 VAL B O 1
ATOM 1613 N N . SER B 1 57 ? 13.859 18.375 -0.53 1 44.75 57 SER B N 1
ATOM 1614 C CA . SER B 1 57 ? 15.117 18.812 -1.131 1 44.75 57 SER B CA 1
ATOM 1615 C C . SER B 1 57 ? 15.977 19.562 -0.121 1 44.75 57 SER B C 1
ATOM 1617 O O . SER B 1 57 ? 17.188 19.312 -0.021 1 44.75 57 SER B O 1
ATOM 1619 N N . GLY B 1 58 ? 15.656 20.828 0.216 1 46.12 58 GLY B N 1
ATOM 1620 C CA . GLY B 1 58 ? 16.547 21.891 0.65 1 46.12 58 G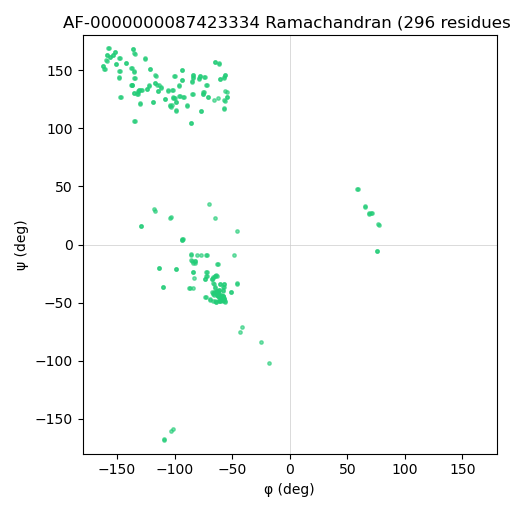LY B CA 1
ATOM 1621 C C . GLY B 1 58 ? 16.5 22.141 2.145 1 46.12 58 GLY B C 1
ATOM 1622 O O . GLY B 1 58 ? 16.625 23.281 2.594 1 46.12 58 GLY B O 1
ATOM 1623 N N . MET B 1 59 ? 16.047 20.969 2.857 1 53.28 59 MET B N 1
ATOM 1624 C CA . MET B 1 59 ? 16.031 21.422 4.242 1 53.28 59 MET B CA 1
ATOM 1625 C C . MET B 1 59 ? 17.438 21.812 4.695 1 53.28 59 MET B C 1
ATOM 1627 O O . MET B 1 59 ? 18.406 21.078 4.422 1 53.28 59 MET B O 1
ATOM 1631 N N . PRO B 1 60 ? 17.516 22.906 5.152 1 55.09 60 PRO B N 1
ATOM 1632 C CA . PRO B 1 60 ? 18.812 23.375 5.648 1 55.09 60 PRO B CA 1
ATOM 1633 C C . PRO B 1 60 ? 19.531 22.328 6.516 1 55.09 60 PRO B C 1
ATOM 1635 O O . PRO B 1 60 ? 20.75 22.219 6.48 1 55.09 60 PRO B O 1
ATOM 1638 N N . SER B 1 61 ? 18.719 21.5 7.277 1 63 61 SER B N 1
ATOM 1639 C CA . SER B 1 61 ? 19.344 20.609 8.234 1 63 61 SER B CA 1
ATOM 1640 C C . SER B 1 61 ? 19.891 19.359 7.551 1 63 61 SER B C 1
ATOM 1642 O O . SER B 1 61 ? 20.688 18.609 8.133 1 63 61 SER B O 1
ATOM 1644 N N . GLY B 1 62 ? 19.531 19.234 6.289 1 82.38 62 GLY B N 1
ATOM 1645 C CA . GLY B 1 62 ? 19.922 18 5.633 1 82.38 62 GLY B CA 1
ATOM 1646 C C . GLY B 1 62 ? 19.078 16.797 6.039 1 82.38 62 GLY B C 1
ATOM 1647 O O . GLY B 1 62 ? 19.25 15.703 5.508 1 82.38 62 GLY B O 1
ATOM 1648 N N . ILE B 1 63 ? 18.109 17.031 7.09 1 90.44 63 ILE B N 1
ATOM 1649 C CA . ILE B 1 63 ? 17.266 15.945 7.574 1 90.44 63 ILE B CA 1
ATOM 1650 C C . ILE B 1 63 ? 15.922 15.969 6.855 1 90.44 63 ILE B C 1
ATOM 1652 O O . ILE B 1 63 ? 15.297 17.031 6.727 1 90.44 63 ILE B O 1
ATOM 1656 N N . GLY B 1 64 ? 15.477 14.836 6.262 1 92.38 64 GLY B N 1
ATOM 1657 C CA . GLY B 1 64 ? 14.195 14.68 5.605 1 92.38 64 GLY B CA 1
ATOM 1658 C C . GLY B 1 64 ? 13.492 13.375 5.957 1 92.38 64 GLY B C 1
ATOM 1659 O O . GLY B 1 64 ? 14.07 12.523 6.641 1 92.38 64 GLY B O 1
ATOM 1660 N N . PRO B 1 65 ? 12.266 13.312 5.59 1 93.94 65 PRO B N 1
ATOM 1661 C CA . PRO B 1 65 ? 11.508 12.094 5.867 1 93.94 65 PRO B CA 1
ATOM 1662 C C . PRO B 1 65 ? 11.711 11.016 4.809 1 93.94 65 PRO B C 1
ATOM 1664 O O . PRO B 1 65 ? 11.867 11.328 3.623 1 93.94 65 PRO B O 1
ATOM 1667 N N . ILE B 1 66 ? 11.695 9.781 5.199 1 94.25 66 ILE B N 1
ATOM 1668 C CA . ILE B 1 66 ? 11.641 8.617 4.32 1 94.25 66 ILE B CA 1
ATOM 1669 C C . ILE B 1 66 ? 10.516 7.684 4.77 1 94.25 66 ILE B C 1
ATOM 1671 O O . ILE B 1 66 ? 10.336 7.453 5.969 1 94.25 66 ILE B O 1
ATOM 1675 N N . LEU B 1 67 ? 9.766 7.277 3.818 1 97.5 67 LEU B N 1
ATOM 1676 C CA . LEU B 1 67 ? 8.734 6.297 4.117 1 97.5 67 LEU B CA 1
ATOM 1677 C C . LEU B 1 67 ? 9.328 4.902 4.262 1 97.5 67 LEU B C 1
ATOM 1679 O O . LEU B 1 67 ? 9.844 4.336 3.293 1 97.5 67 LEU B O 1
ATOM 1683 N N . ALA B 1 68 ? 9.258 4.34 5.457 1 98.5 68 ALA B N 1
ATOM 1684 C CA . ALA B 1 68 ? 9.836 3.025 5.723 1 98.5 68 ALA B CA 1
ATOM 1685 C C . ALA B 1 68 ? 8.859 1.91 5.379 1 98.5 68 ALA B C 1
ATOM 1687 O O . ALA B 1 68 ? 9.266 0.829 4.945 1 98.5 68 ALA B O 1
ATOM 1688 N N . SER B 1 69 ? 7.617 2.135 5.648 1 98.88 69 SER B N 1
ATOM 1689 C CA . SER B 1 69 ? 6.57 1.165 5.344 1 98.88 69 SER B CA 1
ATOM 1690 C C . SER B 1 69 ? 5.199 1.833 5.27 1 98.88 69 SER B C 1
ATOM 1692 O O . SER B 1 69 ? 5.012 2.936 5.793 1 98.88 69 SER B O 1
ATOM 1694 N N . THR B 1 70 ? 4.301 1.227 4.613 1 98.88 70 THR B N 1
ATOM 1695 C CA . THR B 1 70 ? 2.912 1.665 4.594 1 98.88 70 THR B CA 1
ATOM 1696 C C . THR B 1 70 ? 1.97 0.472 4.457 1 98.88 70 THR B C 1
ATOM 1698 O O . THR B 1 70 ? 2.395 -0.621 4.078 1 98.88 70 THR B O 1
ATOM 1701 N N . SER B 1 71 ? 0.705 0.669 4.824 1 98.94 71 SER B N 1
ATOM 1702 C CA . SER B 1 71 ? -0.297 -0.392 4.785 1 98.94 71 SER B CA 1
ATOM 1703 C C . SER B 1 71 ? -1.7 0.178 4.609 1 98.94 71 SER B C 1
ATOM 1705 O O . SER B 1 71 ? -1.919 1.375 4.812 1 98.94 71 SER B O 1
ATOM 1707 N N . CYS B 1 72 ? -2.58 -0.657 4.23 1 98.94 72 CYS B N 1
ATOM 1708 C CA . CYS B 1 72 ? -3.982 -0.298 4.055 1 98.94 72 CYS B CA 1
ATOM 1709 C C . CYS B 1 72 ? -4.895 -1.473 4.395 1 98.94 72 CYS B C 1
ATOM 1711 O O . CYS B 1 72 ? -4.664 -2.594 3.939 1 98.94 72 CYS B O 1
ATOM 1713 N N . ARG B 1 73 ? -5.836 -1.268 5.25 1 98.94 73 ARG B N 1
ATOM 1714 C CA . ARG B 1 73 ? -6.98 -2.15 5.449 1 98.94 73 ARG B CA 1
ATOM 1715 C C . ARG B 1 73 ? -8.211 -1.635 4.707 1 98.94 73 ARG B C 1
ATOM 1717 O O . ARG B 1 73 ? -8.648 -0.506 4.934 1 98.94 73 ARG B O 1
ATOM 1724 N N . PHE B 1 74 ? -8.734 -2.471 3.836 1 98.88 74 PHE B N 1
ATOM 1725 C CA . PHE B 1 74 ? -9.898 -2.096 3.041 1 98.88 74 PHE B CA 1
ATOM 1726 C C . PHE B 1 74 ? -11.188 -2.52 3.734 1 98.88 74 PHE B C 1
ATOM 1728 O O . PHE B 1 74 ? -11.359 -3.691 4.074 1 98.88 74 PHE B O 1
ATOM 1735 N N . LYS B 1 75 ? -12.078 -1.583 3.898 1 98.56 75 LYS B N 1
ATOM 1736 C CA . LYS B 1 75 ? -13.273 -1.851 4.688 1 98.56 75 LYS B CA 1
ATOM 1737 C C . LYS B 1 75 ? -14.516 -1.901 3.805 1 98.56 75 LYS B C 1
ATOM 1739 O O . LYS B 1 75 ? -15.477 -2.613 4.113 1 98.56 75 LYS B O 1
ATOM 1744 N N . ALA B 1 76 ? -14.57 -1.066 2.797 1 97.75 76 ALA B N 1
ATOM 1745 C CA . ALA B 1 76 ? -15.68 -1.011 1.847 1 97.75 76 ALA B CA 1
ATOM 1746 C C . ALA B 1 76 ? -15.195 -0.583 0.465 1 97.75 76 ALA B C 1
ATOM 1748 O O . ALA B 1 76 ? -14.336 0.296 0.346 1 97.75 76 ALA B O 1
ATOM 1749 N N . PRO B 1 77 ? -15.789 -1.159 -0.578 1 97.5 77 PRO B N 1
ATOM 1750 C CA . PRO B 1 77 ? -15.359 -0.78 -1.924 1 97.5 77 PRO B CA 1
ATOM 1751 C C . PRO B 1 77 ? -15.812 0.624 -2.318 1 97.5 77 PRO B C 1
ATOM 1753 O O . PRO B 1 77 ? -16.938 1.02 -2.01 1 97.5 77 PRO B O 1
ATOM 1756 N N . LEU B 1 78 ? -14.93 1.407 -2.943 1 98.5 78 LEU B N 1
ATOM 1757 C CA . LEU B 1 78 ? -15.242 2.715 -3.512 1 98.5 78 LEU B CA 1
ATOM 1758 C C . LEU B 1 78 ? -15.609 2.594 -4.984 1 98.5 78 LEU B C 1
ATOM 1760 O O . LEU B 1 78 ? -15 1.811 -5.719 1 98.5 78 LEU B O 1
ATOM 1764 N N . THR B 1 79 ? -16.594 3.383 -5.418 1 98.31 79 THR B N 1
ATOM 1765 C CA . THR B 1 79 ? -17.016 3.373 -6.812 1 98.31 79 THR B CA 1
ATOM 1766 C C . THR B 1 79 ? -17.25 4.793 -7.32 1 98.31 79 THR B C 1
ATOM 1768 O O . THR B 1 79 ? -17.547 5.695 -6.531 1 98.31 79 THR B O 1
ATOM 1771 N N . PHE B 1 80 ? -17.062 4.961 -8.625 1 98.44 80 PHE B N 1
ATOM 1772 C CA . PHE B 1 80 ? -17.453 6.191 -9.305 1 98.44 80 PHE B CA 1
ATOM 1773 C C . PHE B 1 80 ? -18.953 6.207 -9.578 1 98.44 80 PHE B C 1
ATOM 1775 O O . PHE B 1 80 ? -19.547 5.176 -9.922 1 98.44 80 PHE B O 1
ATOM 1782 N N . PRO B 1 81 ? -19.609 7.316 -9.477 1 98.06 81 PRO B N 1
ATOM 1783 C CA . PRO B 1 81 ? -19.062 8.586 -8.977 1 98.06 81 PRO B CA 1
ATOM 1784 C C . PRO B 1 81 ? -19.109 8.68 -7.449 1 98.06 81 PRO B C 1
ATOM 1786 O O . PRO B 1 81 ? -19.984 8.094 -6.812 1 98.06 81 PRO B O 1
ATOM 1789 N N . ASP B 1 82 ? -18.156 9.258 -6.844 1 98.31 82 ASP B N 1
ATOM 1790 C CA . ASP B 1 82 ? -18.094 9.539 -5.414 1 98.31 82 ASP B CA 1
ATOM 1791 C C . ASP B 1 82 ? -17.078 10.633 -5.113 1 98.31 82 ASP B C 1
ATOM 1793 O O . ASP B 1 82 ? -16.188 10.898 -5.926 1 98.31 82 ASP B O 1
ATOM 1797 N N . THR B 1 83 ? -17.312 11.359 -4.078 1 98.5 83 THR B N 1
ATOM 1798 C CA . THR B 1 83 ? -16.312 12.219 -3.469 1 98.5 83 THR B CA 1
ATOM 1799 C C . THR B 1 83 ? -15.797 11.617 -2.162 1 98.5 83 THR B C 1
ATOM 1801 O O . THR B 1 83 ? -16.594 11.164 -1.332 1 98.5 83 THR B O 1
ATOM 1804 N N . ILE B 1 84 ? -14.445 11.609 -2.021 1 98.75 84 ILE B N 1
ATOM 1805 C CA . ILE B 1 84 ? -13.875 11.07 -0.792 1 98.75 84 ILE B CA 1
ATOM 1806 C C . ILE B 1 84 ? -13.023 12.141 -0.107 1 98.75 84 ILE B C 1
ATOM 1808 O O . ILE B 1 84 ? -12.516 13.055 -0.763 1 98.75 84 ILE B O 1
ATOM 1812 N N . ALA B 1 85 ? -12.953 12.039 1.181 1 98.88 85 ALA B N 1
ATOM 1813 C CA . ALA B 1 85 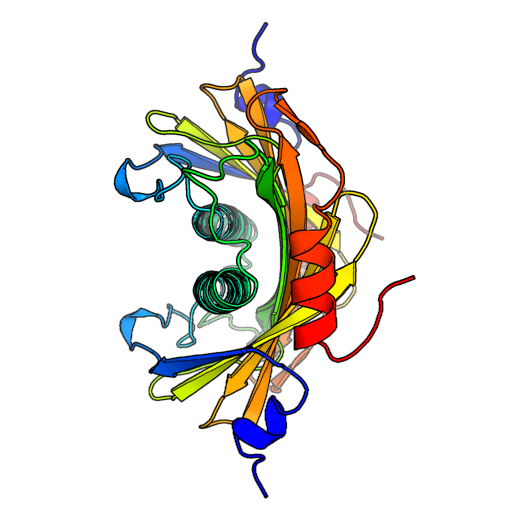? -11.992 12.789 1.981 1 98.88 85 ALA B CA 1
ATOM 1814 C C . ALA B 1 85 ? -11.031 11.844 2.701 1 98.88 85 ALA B C 1
ATOM 1816 O O . ALA B 1 85 ? -11.438 10.797 3.209 1 98.88 85 ALA B O 1
ATOM 1817 N N . VAL B 1 86 ? -9.773 12.234 2.715 1 98.94 86 VAL B N 1
ATOM 1818 C CA . VAL B 1 86 ? -8.742 11.422 3.363 1 98.94 86 VAL B CA 1
ATOM 1819 C C . VAL B 1 86 ? -8.102 12.219 4.504 1 98.94 86 VAL B C 1
ATOM 1821 O O . VAL B 1 86 ? -7.586 13.312 4.289 1 98.94 86 VAL B O 1
ATOM 1824 N N . GLY B 1 87 ? -8.18 11.617 5.676 1 98.94 87 GLY B N 1
ATOM 1825 C CA . GLY B 1 87 ? -7.559 12.234 6.84 1 98.94 87 GLY B CA 1
ATOM 1826 C C . GLY B 1 87 ? -6.148 11.727 7.09 1 98.94 87 GLY B C 1
ATOM 1827 O O . GLY B 1 87 ? -5.82 10.586 6.758 1 98.94 87 GLY B O 1
ATOM 1828 N N . ALA B 1 88 ? -5.344 12.562 7.656 1 98.88 88 ALA B N 1
ATOM 1829 C CA . ALA B 1 88 ? -4.004 12.211 8.125 1 98.88 88 ALA B CA 1
ATOM 1830 C C . ALA B 1 88 ? -3.77 12.711 9.547 1 98.88 88 ALA B C 1
ATOM 1832 O O . ALA B 1 88 ? -4.062 13.867 9.859 1 98.88 88 ALA B O 1
ATOM 1833 N N . ARG B 1 89 ? -3.27 11.859 10.375 1 98.88 89 ARG B N 1
ATOM 1834 C CA . ARG B 1 89 ? -2.859 12.242 11.719 1 98.88 89 ARG B CA 1
ATOM 1835 C C . ARG B 1 89 ? -1.672 11.406 12.188 1 98.88 89 ARG B C 1
ATOM 1837 O O . ARG B 1 89 ? -1.492 10.273 11.742 1 98.88 89 ARG B O 1
ATOM 1844 N N . VAL B 1 90 ? -0.834 11.969 13.016 1 98.88 90 VAL B N 1
ATOM 1845 C CA . VAL B 1 90 ? 0.246 11.211 13.641 1 98.88 90 VAL B CA 1
ATOM 1846 C C . VAL B 1 90 ? -0.275 10.508 14.891 1 98.88 90 VAL B C 1
ATOM 1848 O O . VAL B 1 90 ? -0.895 11.133 15.758 1 98.88 90 VAL B O 1
ATOM 1851 N N . ILE B 1 91 ? 0.017 9.188 14.969 1 98.88 91 ILE B N 1
ATOM 1852 C CA . ILE B 1 91 ? -0.525 8.43 16.094 1 98.88 91 ILE B CA 1
ATOM 1853 C C . ILE B 1 91 ? 0.612 7.973 17 1 98.88 91 ILE B C 1
ATOM 1855 O O . ILE B 1 91 ? 0.378 7.566 18.141 1 98.88 91 ILE B O 1
ATOM 1859 N N . GLU B 1 92 ? 1.781 7.918 16.547 1 98.81 92 GLU B N 1
ATOM 1860 C CA . GLU B 1 92 ? 3 7.617 17.297 1 98.81 92 GLU B CA 1
ATOM 1861 C C . GLU B 1 92 ? 4.145 8.531 16.875 1 98.81 92 GLU B C 1
ATOM 1863 O O . GLU B 1 92 ? 4.305 8.836 15.695 1 98.81 92 GLU B O 1
ATOM 1868 N N . LEU B 1 93 ? 4.848 8.984 17.812 1 98.62 93 LEU B N 1
ATOM 1869 C CA . LEU B 1 93 ? 6.02 9.828 17.609 1 98.62 93 LEU B CA 1
ATOM 1870 C C . LEU B 1 93 ? 7.184 9.367 18.469 1 98.62 93 LEU B C 1
ATOM 1872 O O . LEU B 1 93 ? 7.141 9.508 19.703 1 98.62 93 LEU B O 1
ATOM 1876 N N . GLY B 1 94 ? 8.148 8.758 17.844 1 98.19 94 GLY B N 1
ATOM 1877 C CA . GLY B 1 94 ? 9.312 8.227 18.531 1 98.19 94 GLY B CA 1
ATOM 1878 C C . GLY B 1 94 ? 10.547 9.094 18.375 1 98.19 94 GLY B C 1
ATOM 1879 O O . GLY B 1 94 ? 10.438 10.297 18.109 1 98.19 94 GLY B O 1
ATOM 1880 N N . GLU B 1 95 ? 11.742 8.461 18.625 1 97.94 95 GLU B N 1
ATOM 1881 C CA . GLU B 1 95 ? 13 9.188 18.594 1 97.94 95 GLU B CA 1
ATOM 1882 C C . GLU B 1 95 ? 13.398 9.547 17.156 1 97.94 95 GLU B C 1
ATOM 1884 O O . GLU B 1 95 ? 13.781 10.688 16.875 1 97.94 95 GLU B O 1
ATOM 1889 N N . ASP B 1 96 ? 13.266 8.602 16.297 1 97.94 96 ASP B N 1
ATOM 1890 C CA . ASP B 1 96 ? 13.758 8.828 14.938 1 97.94 96 ASP B CA 1
ATOM 1891 C C . ASP B 1 96 ? 12.688 8.484 13.906 1 97.94 96 ASP B C 1
ATOM 1893 O O . ASP B 1 96 ? 12.992 8.281 12.734 1 97.94 96 ASP B O 1
ATOM 1897 N N . ARG B 1 97 ? 11.422 8.359 14.344 1 98.5 97 ARG B N 1
ATOM 1898 C CA . ARG B 1 97 ? 10.344 7.949 13.453 1 98.5 97 ARG B CA 1
ATOM 1899 C C . ARG B 1 97 ? 8.984 8.367 14.008 1 98.5 97 ARG B C 1
ATOM 1901 O O . ARG B 1 97 ? 8.859 8.664 15.195 1 98.5 97 ARG B O 1
ATOM 1908 N N . PHE B 1 98 ? 8.016 8.352 13.133 1 98.62 98 PHE B N 1
ATOM 1909 C CA . PHE B 1 98 ? 6.629 8.555 13.539 1 98.62 98 PHE B CA 1
ATOM 1910 C C . PHE B 1 98 ? 5.676 7.836 12.594 1 98.62 98 PHE B C 1
ATOM 1912 O O . PHE B 1 98 ? 6.031 7.547 11.445 1 98.62 98 PHE B O 1
ATOM 1919 N N . THR B 1 99 ? 4.492 7.512 13.102 1 98.94 99 THR B N 1
ATOM 1920 C CA . THR B 1 99 ? 3.477 6.797 12.336 1 98.94 99 THR B CA 1
ATOM 1921 C C . THR B 1 99 ? 2.314 7.723 11.984 1 98.94 99 THR B C 1
ATOM 1923 O O . THR B 1 99 ? 1.729 8.352 12.875 1 98.94 99 THR B O 1
ATOM 1926 N N . VAL B 1 100 ? 2.004 7.816 10.734 1 98.88 100 VAL B N 1
ATOM 1927 C CA . VAL B 1 100 ? 0.845 8.562 10.25 1 98.88 100 VAL B CA 1
ATOM 1928 C C . VAL B 1 100 ? -0.302 7.594 9.961 1 98.88 100 VAL B C 1
ATOM 1930 O O . VAL B 1 100 ? -0.123 6.605 9.242 1 98.88 100 VAL B O 1
ATOM 1933 N N . GLU B 1 101 ? -1.43 7.871 10.562 1 98.94 101 GLU B N 1
ATOM 1934 C CA . GLU B 1 101 ? -2.646 7.137 10.227 1 98.94 101 GLU B CA 1
ATOM 1935 C C . GLU B 1 101 ? -3.488 7.895 9.203 1 98.94 101 GLU B C 1
ATOM 1937 O O . GLU B 1 101 ? -3.641 9.109 9.297 1 98.94 101 GLU B O 1
ATOM 1942 N N . HIS B 1 102 ? -3.994 7.164 8.242 1 98.94 102 HIS B N 1
ATOM 1943 C CA . HIS B 1 102 ? -4.898 7.707 7.234 1 98.94 102 HIS B CA 1
ATOM 1944 C C . HIS B 1 102 ? -6.27 7.047 7.312 1 98.94 102 HIS B C 1
ATOM 1946 O O . HIS B 1 102 ? -6.379 5.863 7.637 1 98.94 102 HIS B O 1
ATOM 1952 N N . ALA B 1 103 ? -7.289 7.785 7.043 1 98.94 103 ALA B N 1
ATOM 1953 C CA . ALA B 1 103 ? -8.648 7.281 6.879 1 98.94 103 ALA B CA 1
ATOM 1954 C C . ALA B 1 103 ? -9.297 7.848 5.617 1 98.94 103 ALA B C 1
ATOM 1956 O O . ALA B 1 103 ? -9.25 9.055 5.379 1 98.94 103 ALA B O 1
ATOM 1957 N N . VAL B 1 104 ? -9.852 6.965 4.82 1 98.94 104 VAL B N 1
ATOM 1958 C CA . VAL B 1 104 ? -10.594 7.375 3.633 1 98.94 104 VAL B CA 1
ATOM 1959 C C . VAL B 1 104 ? -12.094 7.363 3.926 1 98.94 104 VAL B C 1
ATOM 1961 O O . VAL B 1 104 ? -12.68 6.297 4.125 1 98.94 104 VAL B O 1
ATOM 1964 N N . ALA B 1 105 ? -12.672 8.516 3.887 1 98.88 105 ALA B N 1
ATOM 1965 C CA . ALA B 1 105 ? -14.117 8.641 4.074 1 98.88 105 ALA B CA 1
ATOM 1966 C C . ALA B 1 105 ? -14.828 8.828 2.738 1 98.88 105 ALA B C 1
ATOM 1968 O O . ALA B 1 105 ? -14.406 9.633 1.907 1 98.88 105 ALA B O 1
ATOM 1969 N N . SER B 1 106 ? -15.852 8.094 2.568 1 98.75 106 SER B N 1
ATOM 1970 C CA . SER B 1 106 ? -16.656 8.172 1.356 1 98.75 106 SER B CA 1
ATOM 1971 C C . SER B 1 106 ? -17.922 8.984 1.592 1 98.75 106 SER B C 1
ATOM 1973 O O . SER B 1 106 ? -18.672 8.711 2.527 1 98.75 106 SER B O 1
ATOM 1975 N N . GLU B 1 107 ? -18.125 9.953 0.791 1 98.38 107 GLU B N 1
ATOM 1976 C CA . GLU B 1 107 ? -19.375 10.711 0.875 1 98.38 107 GLU B CA 1
ATOM 1977 C C . GLU B 1 107 ? -20.578 9.836 0.514 1 98.38 107 GLU B C 1
ATOM 1979 O O . GLU B 1 107 ? -21.594 9.836 1.222 1 98.38 107 GLU B O 1
ATOM 1984 N N . LYS B 1 108 ? -20.484 9.141 -0.571 1 97.56 108 LYS B N 1
ATOM 1985 C CA . LYS B 1 108 ? -21.562 8.289 -1.075 1 97.56 108 LYS B CA 1
ATOM 1986 C C . LYS B 1 108 ? -21.953 7.23 -0.046 1 97.56 108 LYS B C 1
ATOM 1988 O O . LYS B 1 108 ? -23.141 7.004 0.199 1 97.56 108 LYS B O 1
ATOM 1993 N N . LEU B 1 109 ? -20.984 6.613 0.566 1 97.44 109 LEU B N 1
ATOM 1994 C CA . LEU B 1 109 ? -21.25 5.523 1.501 1 97.44 109 LEU B CA 1
ATOM 1995 C C . LEU B 1 109 ? -21.578 6.062 2.887 1 97.44 109 LEU B C 1
ATOM 1997 O O . LEU B 1 109 ? -22.188 5.363 3.699 1 97.44 109 LEU B O 1
ATOM 2001 N N . GLY B 1 110 ? -21.125 7.254 3.166 1 97.81 110 GLY B N 1
ATOM 2002 C CA . GLY B 1 110 ? -21.312 7.82 4.492 1 97.81 110 GLY B CA 1
ATOM 2003 C C . GLY B 1 110 ? -20.562 7.07 5.574 1 97.81 110 GLY B C 1
ATOM 2004 O O . GLY B 1 110 ? -21.062 6.934 6.699 1 97.81 110 GLY B O 1
ATOM 2005 N N . ARG B 1 111 ? -19.375 6.508 5.25 1 98.25 111 ARG B N 1
ATOM 2006 C CA . ARG B 1 111 ? -18.578 5.754 6.211 1 98.25 111 ARG B CA 1
ATOM 2007 C C . ARG B 1 111 ? -17.109 5.715 5.781 1 98.25 111 ARG B C 1
ATOM 2009 O O . ARG B 1 111 ? -16.766 6.148 4.68 1 98.25 111 ARG B O 1
ATOM 2016 N N . ILE B 1 112 ? -16.266 5.25 6.715 1 98.88 112 ILE B N 1
ATOM 2017 C CA . ILE B 1 112 ? -14.859 5.016 6.41 1 98.88 112 ILE B CA 1
ATOM 2018 C C . ILE B 1 112 ? -14.719 3.801 5.5 1 98.88 112 ILE B C 1
ATOM 2020 O O . ILE B 1 112 ? -15.219 2.719 5.816 1 98.88 112 ILE B O 1
ATOM 2024 N N . ALA B 1 113 ? -14.016 3.992 4.371 1 98.81 113 ALA B N 1
ATOM 2025 C CA . ALA B 1 113 ? -13.859 2.926 3.383 1 98.81 113 ALA B CA 1
ATOM 2026 C C . ALA B 1 113 ? -12.508 2.227 3.549 1 98.81 113 ALA B C 1
ATOM 2028 O O . ALA B 1 113 ? -12.32 1.111 3.057 1 98.81 113 ALA B O 1
ATOM 2029 N N . ALA B 1 114 ? -11.57 2.84 4.152 1 98.94 114 ALA B N 1
ATOM 2030 C CA . ALA B 1 114 ? -10.25 2.252 4.344 1 98.94 114 ALA B CA 1
ATOM 2031 C C . ALA B 1 114 ? -9.484 2.975 5.445 1 98.94 114 ALA B C 1
ATOM 2033 O O . ALA B 1 114 ? -9.719 4.156 5.707 1 98.94 114 ALA B O 1
ATOM 2034 N N . ILE B 1 115 ? -8.578 2.273 6.07 1 98.94 115 ILE B N 1
ATOM 2035 C CA . ILE B 1 115 ? -7.652 2.811 7.059 1 98.94 115 ILE B CA 1
ATOM 2036 C C . ILE B 1 115 ? -6.23 2.365 6.723 1 98.94 115 ILE B C 1
ATOM 2038 O O . ILE B 1 115 ? -6 1.202 6.387 1 98.94 115 ILE B O 1
ATOM 2042 N N . GLY B 1 116 ? -5.336 3.293 6.758 1 98.88 116 GLY B N 1
ATOM 2043 C CA . GLY B 1 116 ? -3.945 2.982 6.457 1 98.88 116 GLY B CA 1
ATOM 2044 C C . GLY B 1 116 ? -2.971 3.607 7.434 1 98.88 116 GLY B C 1
ATOM 2045 O O . GLY B 1 116 ? -3.352 4.453 8.242 1 98.88 116 GLY B O 1
ATOM 2046 N N . GLN B 1 117 ? -1.767 3.102 7.383 1 98.94 117 GLN B N 1
ATOM 2047 C CA . GLN B 1 117 ? -0.68 3.654 8.188 1 98.94 117 GLN B CA 1
ATOM 2048 C C . GLN B 1 117 ? 0.596 3.795 7.363 1 98.94 117 GLN B C 1
ATOM 2050 O O . GLN B 1 117 ? 0.818 3.037 6.418 1 98.94 117 GLN B O 1
ATOM 2055 N N . ALA B 1 118 ? 1.355 4.754 7.691 1 98.88 118 ALA B N 1
ATOM 2056 C CA . ALA B 1 118 ? 2.682 5.004 7.133 1 98.88 118 ALA B CA 1
ATOM 2057 C C . ALA B 1 118 ? 3.709 5.223 8.242 1 98.88 118 ALA B C 1
ATOM 2059 O O . ALA B 1 118 ? 3.531 6.086 9.102 1 98.88 118 ALA B O 1
ATOM 2060 N N . LEU B 1 119 ? 4.715 4.406 8.25 1 98.94 119 LEU B N 1
ATOM 2061 C CA . LEU B 1 119 ? 5.852 4.641 9.133 1 98.94 119 LEU B CA 1
ATOM 2062 C C . LEU B 1 119 ? 6.902 5.512 8.453 1 98.94 119 LEU B C 1
ATOM 2064 O O . LEU B 1 119 ? 7.469 5.125 7.43 1 98.94 119 LEU B O 1
ATOM 2068 N N . VAL B 1 120 ? 7.16 6.625 9.031 1 97.94 120 VAL B N 1
ATOM 2069 C CA . VAL B 1 120 ? 8.086 7.609 8.484 1 97.94 120 VAL B CA 1
ATOM 2070 C C . VAL B 1 120 ? 9.32 7.703 9.375 1 97.94 120 VAL B C 1
ATOM 2072 O O . VAL B 1 120 ? 9.211 7.781 10.602 1 97.94 120 VAL B O 1
ATOM 2075 N N . VAL B 1 121 ? 10.422 7.723 8.742 1 97.19 121 VAL B N 1
ATOM 2076 C CA . VAL B 1 121 ? 11.695 7.832 9.461 1 97.19 121 VAL B CA 1
ATOM 2077 C C . VAL B 1 121 ? 12.359 9.164 9.117 1 97.19 121 VAL B C 1
ATOM 2079 O O . VAL B 1 121 ? 12.391 9.57 7.953 1 97.19 121 VAL B O 1
ATOM 2082 N N . SER B 1 122 ? 12.797 9.844 10.164 1 95.69 122 SER B N 1
ATOM 2083 C CA . SER B 1 122 ? 13.664 10.992 9.93 1 95.69 122 SER B CA 1
ATOM 2084 C C . SER B 1 122 ? 15.07 10.555 9.547 1 95.69 122 SER B C 1
ATOM 2086 O O . SER B 1 122 ? 15.68 9.742 10.234 1 95.69 122 SER B O 1
ATOM 2088 N N . PHE B 1 123 ? 15.578 11.148 8.477 1 94.12 123 PHE B N 1
ATOM 2089 C CA . PHE B 1 123 ? 16.812 10.672 7.844 1 94.12 123 PHE B CA 1
ATOM 2090 C C . PHE B 1 123 ? 17.734 11.828 7.512 1 94.12 123 PHE B C 1
ATOM 2092 O O . PHE B 1 123 ? 17.297 12.844 6.965 1 94.12 123 PHE B O 1
ATOM 2099 N N . ASP B 1 124 ? 19.016 11.68 7.934 1 92.56 124 ASP B N 1
ATOM 2100 C CA . ASP B 1 124 ? 20.062 12.609 7.566 1 92.56 124 ASP B CA 1
ATOM 2101 C C . ASP B 1 124 ? 20.688 12.242 6.219 1 92.56 124 ASP B C 1
ATOM 2103 O O . ASP B 1 124 ? 21.516 11.336 6.141 1 92.56 124 ASP B O 1
ATOM 2107 N N . TYR B 1 125 ? 20.359 12.953 5.191 1 88.69 125 TYR B N 1
ATOM 2108 C CA . TYR B 1 125 ? 20.781 12.609 3.84 1 88.69 125 TYR B CA 1
ATOM 2109 C C . TYR B 1 125 ? 22.266 12.875 3.648 1 88.69 125 TYR B C 1
ATOM 2111 O O . TYR B 1 125 ? 22.906 12.273 2.779 1 88.69 125 TYR B O 1
ATOM 2119 N N . SER B 1 126 ? 22.812 13.805 4.398 1 89.19 126 SER B N 1
ATOM 2120 C CA . SER B 1 126 ? 24.25 14.047 4.355 1 89.19 126 SER B CA 1
ATOM 2121 C C . SER B 1 126 ? 25.031 12.891 4.977 1 89.19 126 SER B C 1
ATOM 2123 O O . SER B 1 126 ? 25.984 12.391 4.379 1 89.19 126 SER B O 1
ATOM 2125 N N . ALA B 1 127 ? 24.562 12.469 6.16 1 91.5 127 ALA B N 1
ATOM 2126 C CA . ALA B 1 127 ? 25.234 11.391 6.887 1 91.5 127 ALA B CA 1
ATOM 2127 C C . ALA B 1 127 ? 24.75 10.023 6.414 1 91.5 127 ALA B C 1
ATOM 2129 O O . ALA B 1 127 ? 25.359 8.992 6.734 1 91.5 127 ALA B O 1
ATOM 2130 N N . GLN B 1 128 ? 23.703 9.977 5.699 1 90.75 128 GLN B N 1
ATOM 2131 C CA . GLN B 1 128 ? 23.125 8.758 5.148 1 90.75 128 GLN B CA 1
ATOM 2132 C C . GLN B 1 128 ? 22.766 7.766 6.254 1 90.75 128 GLN B C 1
ATOM 2134 O O . GLN B 1 128 ? 23.141 6.594 6.188 1 90.75 128 GLN B O 1
ATOM 2139 N N . THR B 1 129 ? 22.125 8.203 7.25 1 94.75 129 THR B N 1
ATOM 2140 C CA . THR B 1 129 ? 21.688 7.406 8.383 1 94.75 129 THR B CA 1
ATOM 2141 C C . THR B 1 129 ? 20.422 8.016 9.008 1 94.75 129 THR B C 1
ATOM 2143 O O . THR B 1 129 ? 20.109 9.172 8.758 1 94.75 129 THR B O 1
ATOM 2146 N N . LYS B 1 130 ? 19.781 7.27 9.82 1 96.19 130 LYS B N 1
ATOM 2147 C CA . LYS B 1 130 ? 18.625 7.812 10.555 1 96.19 130 LYS B CA 1
ATOM 2148 C C . LYS B 1 130 ? 19.062 8.922 11.508 1 96.19 130 LYS B C 1
ATOM 2150 O O . LYS B 1 130 ? 20.219 8.969 11.922 1 96.19 130 LYS B O 1
ATOM 2155 N N . ALA B 1 131 ? 18.203 9.734 11.836 1 95.19 131 ALA B N 1
ATOM 2156 C CA . ALA B 1 131 ? 18.453 10.859 12.734 1 95.19 131 ALA B CA 1
ATOM 2157 C C . ALA B 1 131 ? 17.266 11.102 13.664 1 95.19 131 ALA B C 1
ATOM 2159 O O . ALA B 1 131 ? 16.141 10.727 13.344 1 95.19 131 ALA B O 1
ATOM 2160 N N . PRO B 1 132 ? 17.531 11.719 14.781 1 96.44 132 PRO B N 1
ATOM 2161 C CA . PRO B 1 132 ? 16.391 12.094 15.625 1 96.44 132 PRO B CA 1
ATOM 2162 C C . PRO B 1 132 ? 15.391 12.984 14.891 1 96.44 132 PRO B C 1
ATOM 2164 O O . PRO B 1 132 ? 15.781 13.812 14.062 1 96.44 132 PRO B O 1
ATOM 2167 N N . VAL B 1 133 ? 14.148 12.75 15.219 1 96.06 133 VAL B N 1
ATOM 2168 C CA . VAL B 1 133 ? 13.141 13.672 14.703 1 96.06 133 VAL B CA 1
ATOM 2169 C C . VAL B 1 133 ? 13.477 15.102 15.141 1 96.06 133 VAL B C 1
ATOM 2171 O O . VAL B 1 133 ? 13.602 15.375 16.344 1 96.06 133 VAL B O 1
ATOM 2174 N N . PRO B 1 134 ? 13.602 16.016 14.141 1 94.19 134 PRO B N 1
ATOM 2175 C CA . PRO B 1 134 ? 13.922 17.406 14.523 1 94.19 134 PRO B CA 1
ATOM 2176 C C . PRO B 1 134 ? 12.906 17.984 15.5 1 94.19 134 PRO B C 1
ATOM 2178 O O . PRO B 1 134 ? 11.711 17.734 15.375 1 94.19 134 PRO B O 1
ATOM 2181 N N . ASP B 1 135 ? 13.398 18.828 16.391 1 94.94 135 ASP B N 1
ATOM 2182 C CA . ASP B 1 135 ? 12.539 19.453 17.391 1 94.94 135 ASP B CA 1
ATOM 2183 C C . ASP B 1 135 ? 11.414 20.234 16.719 1 94.94 135 ASP B C 1
ATOM 2185 O O . ASP B 1 135 ? 10.273 20.234 17.203 1 94.94 135 ASP B O 1
ATOM 2189 N N . ALA B 1 136 ? 11.766 20.891 15.656 1 93.62 136 ALA B N 1
ATOM 2190 C CA . ALA B 1 136 ? 10.758 21.688 14.953 1 93.62 136 ALA B CA 1
ATOM 2191 C C . ALA B 1 136 ? 9.617 20.812 14.445 1 93.62 136 ALA B C 1
ATOM 2193 O O . ALA B 1 136 ? 8.453 21.219 14.477 1 93.62 136 ALA B O 1
ATOM 2194 N N . TRP B 1 137 ? 9.945 19.594 13.945 1 95.25 137 TRP B N 1
ATOM 2195 C CA . TRP B 1 137 ? 8.914 18.656 13.508 1 95.25 137 TRP B CA 1
ATOM 2196 C C . TRP B 1 137 ? 8.047 18.219 14.68 1 95.25 137 TRP B C 1
ATOM 2198 O O . TRP B 1 137 ? 6.82 18.234 14.586 1 95.25 137 TRP B O 1
ATOM 2208 N N . ARG B 1 138 ? 8.695 17.828 15.719 1 96.81 138 ARG B N 1
ATOM 2209 C CA . ARG B 1 138 ? 7.98 17.344 16.906 1 96.81 138 ARG B CA 1
ATOM 2210 C C . ARG B 1 138 ? 6.988 18.391 17.406 1 96.81 138 ARG B C 1
ATOM 2212 O O . ARG B 1 138 ? 5.824 18.078 17.656 1 96.81 138 ARG B O 1
ATOM 2219 N N . GLN B 1 139 ? 7.457 19.594 17.547 1 96.88 139 GLN B N 1
ATOM 2220 C CA . GLN B 1 139 ? 6.613 20.672 18.047 1 96.88 139 GLN B CA 1
ATOM 2221 C C . GLN B 1 139 ? 5.43 20.922 17.125 1 96.88 139 GLN B C 1
ATOM 2223 O O . GLN B 1 139 ? 4.301 21.094 17.594 1 96.88 139 GLN B O 1
ATOM 2228 N N . ALA B 1 140 ? 5.711 20.953 15.812 1 97.31 140 ALA B N 1
ATOM 2229 C CA . ALA B 1 140 ? 4.645 21.188 14.844 1 97.31 140 ALA B CA 1
ATOM 2230 C C . ALA B 1 140 ? 3.602 20.078 14.891 1 97.31 140 ALA B C 1
ATOM 2232 O O . ALA B 1 140 ? 2.398 20.344 14.859 1 97.31 140 ALA B O 1
ATOM 2233 N N . ILE B 1 141 ? 4.059 18.844 14.945 1 98.06 141 ILE B N 1
ATOM 2234 C CA . ILE B 1 141 ? 3.17 17.688 15.008 1 98.06 141 ILE B CA 1
ATOM 2235 C C . ILE B 1 141 ? 2.318 17.766 16.266 1 98.06 141 ILE B C 1
ATOM 2237 O O . ILE B 1 141 ? 1.097 17.594 16.219 1 98.06 141 ILE B O 1
ATOM 2241 N N . GLU B 1 142 ? 2.945 18.016 17.375 1 98.62 142 GLU B N 1
ATOM 2242 C CA . GLU B 1 142 ? 2.221 18.062 18.641 1 98.62 142 GLU B CA 1
ATOM 2243 C C . GLU B 1 142 ? 1.186 19.188 18.641 1 98.62 142 GLU B C 1
ATOM 2245 O O . GLU B 1 142 ? 0.082 19.016 19.172 1 98.62 142 GLU B O 1
ATOM 2250 N N . LYS B 1 143 ? 1.559 20.281 18.094 1 98.25 143 LYS B N 1
ATOM 2251 C CA . LYS B 1 143 ? 0.615 21.375 17.984 1 98.25 143 LYS B CA 1
ATOM 2252 C C . LYS B 1 143 ? -0.591 20.984 17.125 1 98.25 143 LYS B C 1
ATOM 2254 O O . LYS B 1 143 ? -1.736 21.219 17.531 1 98.25 143 LYS B O 1
ATOM 2259 N N . MET B 1 144 ? -0.386 20.406 15.984 1 98.38 144 MET B N 1
ATOM 2260 C CA . MET B 1 144 ? -1.452 20.016 15.07 1 98.38 144 MET B CA 1
ATOM 2261 C C . MET B 1 144 ? -2.338 18.938 15.688 1 98.38 144 MET B C 1
ATOM 2263 O O . MET B 1 144 ? -3.553 18.938 15.492 1 98.38 144 MET B O 1
ATOM 2267 N N . GLU B 1 145 ? -1.695 18.047 16.438 1 98.56 145 GLU B N 1
ATOM 2268 C CA . GLU B 1 145 ? -2.424 16.922 17.016 1 98.56 145 GLU B CA 1
ATOM 2269 C C . GLU B 1 145 ? -3.105 17.328 18.328 1 98.56 145 GLU B C 1
ATOM 2271 O O . GLU B 1 145 ? -3.975 16.625 18.828 1 98.56 145 GLU B O 1
ATOM 2276 N N . GLY B 1 146 ? -2.678 18.422 18.844 1 97.81 146 GLY B N 1
ATOM 2277 C CA . GLY B 1 146 ? -3.248 18.891 20.094 1 97.81 146 GLY B CA 1
ATOM 2278 C C . GLY B 1 146 ? -2.891 18.016 21.266 1 97.81 146 GLY B C 1
ATOM 2279 O O . GLY B 1 146 ? -3.689 17.844 22.203 1 97.81 146 GLY B O 1
ATOM 2280 N N . ARG B 1 147 ? -1.771 17.344 21.203 1 97.25 147 ARG B N 1
ATOM 2281 C CA . ARG B 1 147 ? -1.307 16.484 22.281 1 97.25 147 ARG B CA 1
ATOM 2282 C C . ARG B 1 147 ? 0.206 16.297 22.219 1 97.25 147 ARG B C 1
ATOM 2284 O O . ARG B 1 147 ? 0.836 16.609 21.219 1 97.25 147 ARG B O 1
ATOM 2291 N N . THR B 1 148 ? 0.848 15.867 23.312 1 96.5 148 THR B N 1
ATOM 2292 C CA . THR B 1 148 ? 2.266 15.531 23.359 1 96.5 148 THR B CA 1
ATOM 2293 C C . THR B 1 148 ? 2.461 14.016 23.281 1 96.5 148 THR B C 1
ATOM 2295 O O . THR B 1 148 ? 1.596 13.25 23.719 1 96.5 148 THR B O 1
ATOM 2298 N N . PHE B 1 149 ? 3.555 13.805 22.609 1 94.88 149 PHE B N 1
ATOM 2299 C CA . PHE B 1 149 ? 3.904 12.391 22.516 1 94.88 149 PHE B CA 1
ATOM 2300 C C . PHE B 1 149 ? 5.039 12.055 23.469 1 94.88 149 PHE B C 1
ATOM 2302 O O . PHE B 1 149 ? 5.918 12.883 23.719 1 94.88 149 PHE B O 1
ATOM 2309 N N . GLY B 1 150 ? 5.023 11.234 24.453 1 82.56 150 GLY B N 1
ATOM 2310 C CA . GLY B 1 150 ? 6.008 10.844 25.453 1 82.56 150 GLY B CA 1
ATOM 2311 C C . GLY B 1 150 ? 7.32 10.383 24.844 1 82.56 150 GLY B C 1
ATOM 2312 O O . GLY B 1 150 ? 7.383 10.062 23.656 1 82.56 150 GLY B O 1
#